Protein AF-A0A7J6KU04-F1 (afdb_monomer_lite)

Secondary structure (DSSP, 8-state):
-TTTT--HHHHHHHHHHHHHHHHHHHHHH-SS--S----PPPHHHHHHHHHHHH--HHHHHHHHHTS-HHHHHHHHHHHHHHHHTTGGGSTT---EEEHHHHHHHHHHHHHHTTPPPPPHHHHHHHHHHHHHTTSEEEEE----------------------PPPP----------------EEEEE-S-HHHHHHHHTSTTTHHHHHHHHGGG-

Radius of gyration: 25.3 Å; chains: 1; bounding box: 42×74×61 Å

pLDDT: mean 73.15, std 20.63, range [27.84, 93.25]

Organism: Perkinsus olseni (NCBI:txid32597)

Foldseek 3Di:
DCVPPVDVVVVVVLVVQLLVVLVVVCVVPPPDDDDDPPSDRDPVSSVVSCCVVPPPLVVLLVLLLPDDPVLLLLLLLLLLQQLVVVVLPDPPDWRKGFPVSSLVLSVVLCVVVVHDRDDPVRSVVSVVVCVVS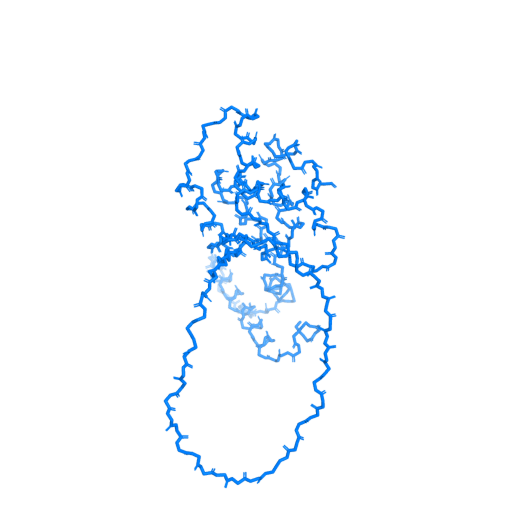VFKDKDFDDPPPDPPPPDPDDDDDDDDDDDDDDDDDPDDPPPPPPVDRTIIMTGRDRSVSSVCSCCPPVNVVSRVVSCVSVD

Structure (mmCIF, N/CA/C/O backbone):
data_AF-A0A7J6KU04-F1
#
_entry.id   AF-A0A7J6KU04-F1
#
loop_
_atom_site.group_PDB
_atom_site.id
_atom_site.type_symbol
_atom_site.label_atom_id
_atom_site.label_alt_id
_atom_site.label_comp_id
_atom_site.label_asym_id
_atom_site.label_entity_id
_atom_site.label_seq_id
_atom_site.pdbx_PDB_ins_code
_atom_site.Cartn_x
_atom_site.Cartn_y
_atom_site.Cartn_z
_atom_site.occupancy
_atom_site.B_iso_or_equiv
_atom_site.auth_seq_id
_atom_site.auth_comp_id
_atom_site.auth_asym_id
_atom_site.auth_atom_id
_atom_site.pdbx_PDB_model_num
ATOM 1 N N . VAL A 1 1 ? 20.153 -7.858 -13.747 1.00 80.19 1 VAL A N 1
ATOM 2 C CA . VAL A 1 1 ? 19.314 -9.008 -14.181 1.00 80.19 1 VAL A CA 1
ATOM 3 C C . VAL A 1 1 ? 19.989 -10.356 -13.943 1.00 80.19 1 VAL A C 1
ATOM 5 O O . VAL A 1 1 ? 19.432 -11.137 -13.182 1.00 80.19 1 VAL A O 1
ATOM 8 N N . ALA A 1 2 ? 21.174 -10.637 -14.509 1.00 84.69 2 ALA A N 1
ATOM 9 C CA . ALA A 1 2 ? 21.870 -11.918 -14.292 1.00 84.69 2 ALA A CA 1
ATOM 10 C C . ALA A 1 2 ? 22.107 -12.227 -12.801 1.00 84.69 2 ALA A C 1
ATOM 12 O O . ALA A 1 2 ? 21.778 -13.317 -12.353 1.00 84.69 2 ALA A O 1
ATOM 13 N N . ALA A 1 3 ? 22.549 -11.231 -12.025 1.00 83.88 3 ALA A N 1
ATOM 14 C CA . ALA A 1 3 ? 22.753 -11.354 -10.578 1.00 83.88 3 ALA A CA 1
ATOM 15 C C . ALA A 1 3 ? 21.468 -11.574 -9.747 1.00 83.88 3 ALA A C 1
ATOM 17 O O . ALA A 1 3 ? 21.569 -11.976 -8.597 1.00 83.88 3 ALA A O 1
ATOM 18 N N . ILE A 1 4 ? 20.276 -11.299 -10.297 1.00 80.56 4 ILE A N 1
ATOM 19 C CA . ILE A 1 4 ? 18.999 -11.350 -9.554 1.00 80.56 4 ILE A CA 1
ATOM 20 C C . ILE A 1 4 ? 18.146 -12.549 -9.990 1.00 80.56 4 ILE A C 1
ATOM 22 O O . ILE A 1 4 ? 17.587 -13.248 -9.154 1.00 80.56 4 ILE A O 1
ATOM 26 N N . HIS A 1 5 ? 18.025 -12.788 -11.299 1.00 84.31 5 HIS A N 1
ATOM 27 C CA . HIS A 1 5 ? 17.163 -13.844 -11.843 1.00 84.31 5 HIS A CA 1
ATOM 28 C C . HIS A 1 5 ? 17.911 -14.920 -12.628 1.00 84.31 5 HIS A C 1
ATOM 30 O O . HIS A 1 5 ? 17.409 -16.032 -12.731 1.00 84.31 5 HIS A O 1
ATOM 36 N N . GLY A 1 6 ? 19.040 -14.588 -13.264 1.00 85.50 6 GLY A N 1
ATOM 37 C CA . GLY A 1 6 ? 19.713 -15.493 -14.206 1.00 85.50 6 GLY A CA 1
ATOM 38 C C . GLY A 1 6 ? 18.920 -15.828 -15.484 1.00 85.50 6 GLY A C 1
ATOM 39 O O . GLY A 1 6 ? 19.379 -16.644 -16.276 1.00 85.50 6 GLY A O 1
ATOM 40 N N . ASP A 1 7 ? 17.754 -15.210 -15.711 1.00 90.12 7 ASP A N 1
ATOM 41 C CA . ASP A 1 7 ? 16.872 -15.485 -16.855 1.00 90.12 7 ASP A CA 1
ATOM 42 C C . ASP A 1 7 ? 17.102 -14.486 -18.005 1.00 90.12 7 ASP A C 1
ATOM 44 O O . ASP A 1 7 ? 17.002 -13.266 -17.825 1.00 90.12 7 ASP A O 1
ATOM 48 N N . CYS A 1 8 ? 17.370 -15.004 -19.207 1.00 89.38 8 CYS A N 1
ATOM 49 C CA . CYS A 1 8 ? 17.559 -14.204 -20.417 1.00 89.38 8 CYS A CA 1
ATOM 50 C C . CYS A 1 8 ? 16.270 -13.513 -20.889 1.00 89.38 8 CYS A C 1
ATOM 52 O O . CYS A 1 8 ? 16.348 -12.444 -21.492 1.00 89.38 8 CYS A O 1
ATOM 54 N N . ARG A 1 9 ? 15.084 -14.045 -20.561 1.00 91.50 9 ARG A N 1
ATOM 55 C CA . ARG A 1 9 ? 13.797 -13.408 -20.896 1.00 91.50 9 ARG A CA 1
ATOM 56 C C . ARG A 1 9 ? 13.666 -12.048 -20.224 1.00 91.50 9 ARG A C 1
ATOM 58 O O . ARG A 1 9 ? 13.317 -11.071 -20.874 1.00 91.50 9 ARG A O 1
ATOM 65 N N . LYS A 1 10 ? 14.062 -11.962 -18.952 1.00 88.38 10 LYS A N 1
ATOM 66 C CA . LYS A 1 10 ? 14.069 -10.704 -18.194 1.00 88.38 10 LYS A CA 1
ATOM 67 C C . LYS A 1 10 ? 15.050 -9.682 -18.763 1.00 88.38 10 LYS A C 1
ATOM 69 O O . LYS A 1 10 ? 14.779 -8.490 -18.698 1.00 88.38 10 LYS A O 1
ATOM 74 N N . VAL A 1 11 ? 16.168 -10.131 -19.339 1.00 91.00 11 VAL A N 1
ATOM 75 C CA . VAL A 1 11 ? 17.115 -9.236 -20.024 1.00 91.00 11 VAL A CA 1
ATOM 76 C C . VAL A 1 11 ? 16.458 -8.628 -21.262 1.00 91.00 11 VAL A C 1
ATOM 78 O O . VAL A 1 11 ? 16.495 -7.413 -21.435 1.00 91.00 11 VAL A O 1
ATOM 81 N N . LEU A 1 12 ? 15.804 -9.457 -22.081 1.00 92.00 12 LEU A N 1
ATOM 82 C CA . LEU A 1 12 ? 15.098 -8.999 -23.279 1.00 92.00 12 LEU A CA 1
ATOM 83 C C . LEU A 1 12 ? 13.934 -8.058 -22.941 1.00 92.00 12 LEU A C 1
ATOM 85 O O . LEU A 1 12 ? 13.765 -7.041 -23.612 1.00 92.00 12 LEU A O 1
ATOM 89 N N . ASP A 1 13 ? 13.179 -8.348 -21.880 1.00 90.69 13 ASP A N 1
ATOM 90 C CA . ASP A 1 13 ? 12.081 -7.494 -21.414 1.00 90.69 13 ASP A CA 1
ATOM 91 C C . ASP A 1 13 ? 12.570 -6.103 -20.994 1.00 90.69 13 ASP A C 1
ATOM 93 O O . ASP A 1 13 ? 11.945 -5.103 -21.359 1.00 90.69 13 ASP A O 1
ATOM 97 N N . VAL A 1 14 ? 13.691 -6.032 -20.264 1.00 90.31 14 VAL A N 1
ATOM 98 C CA . VAL A 1 14 ? 14.320 -4.763 -19.869 1.00 90.31 14 VAL A CA 1
ATOM 99 C C . VAL A 1 14 ? 14.770 -3.996 -21.109 1.00 90.31 14 VAL A C 1
ATOM 101 O O . VAL A 1 14 ? 14.375 -2.848 -21.273 1.00 90.31 14 VAL A O 1
ATOM 104 N N . CYS A 1 15 ? 15.515 -4.625 -22.025 1.00 91.62 15 CYS A N 1
ATOM 105 C CA . CYS A 1 15 ? 15.956 -3.974 -23.264 1.00 91.62 15 CYS A CA 1
ATOM 106 C C . CYS A 1 15 ? 14.775 -3.439 -24.089 1.00 91.62 15 CYS A C 1
ATOM 108 O O . CYS A 1 15 ? 14.819 -2.308 -24.575 1.00 91.62 15 CYS A O 1
ATOM 110 N N . ARG A 1 16 ? 13.695 -4.222 -24.208 1.00 92.50 16 ARG A N 1
ATOM 111 C CA . ARG A 1 16 ? 12.472 -3.813 -24.907 1.00 92.50 16 ARG A CA 1
ATOM 112 C C . ARG A 1 16 ? 11.819 -2.597 -24.248 1.00 92.50 16 ARG A C 1
ATOM 114 O O . ARG A 1 16 ? 11.437 -1.666 -24.958 1.00 92.50 16 ARG A O 1
ATOM 121 N N . HIS A 1 17 ? 11.689 -2.588 -22.921 1.00 91.56 17 HIS A N 1
ATOM 122 C CA . HIS A 1 17 ? 11.136 -1.443 -22.190 1.00 91.56 17 HIS A CA 1
ATOM 123 C C . HIS A 1 17 ? 12.003 -0.196 -22.351 1.00 91.56 17 HIS A C 1
ATOM 125 O O . HIS A 1 17 ? 11.462 0.886 -22.558 1.00 91.56 17 HIS A O 1
ATOM 131 N N . THR A 1 18 ? 13.328 -0.342 -22.330 1.00 91.56 18 THR A N 1
ATOM 132 C CA . THR A 1 18 ? 14.254 0.779 -22.520 1.00 91.56 18 THR A CA 1
ATOM 133 C C . THR A 1 18 ? 14.066 1.443 -23.879 1.00 91.56 18 THR A C 1
ATOM 135 O O . THR A 1 18 ? 13.906 2.659 -23.948 1.00 91.56 18 THR A O 1
ATOM 138 N N . ILE A 1 19 ? 14.014 0.651 -24.954 1.00 89.56 19 ILE A N 1
ATOM 139 C CA . ILE A 1 19 ? 13.788 1.170 -26.310 1.00 89.56 19 ILE A CA 1
ATOM 140 C C . ILE A 1 19 ? 12.406 1.829 -26.409 1.00 89.56 19 ILE A C 1
ATOM 142 O O . ILE A 1 19 ? 12.283 2.932 -26.931 1.00 89.56 19 ILE A O 1
ATOM 146 N N . THR A 1 20 ? 11.367 1.184 -25.869 1.00 88.88 20 THR A N 1
ATOM 147 C CA . THR A 1 20 ? 9.987 1.695 -25.939 1.00 88.88 20 THR A CA 1
ATOM 148 C C . THR A 1 20 ? 9.838 3.033 -25.213 1.00 88.88 20 THR A C 1
ATOM 150 O O . THR A 1 20 ? 9.245 3.960 -25.759 1.00 88.88 20 THR A O 1
ATOM 153 N N . ASN A 1 21 ? 10.411 3.160 -24.012 1.00 86.50 21 ASN A N 1
ATOM 154 C CA . ASN A 1 21 ? 10.383 4.410 -23.253 1.00 86.50 21 ASN A CA 1
ATOM 155 C C . ASN A 1 21 ? 11.154 5.517 -23.972 1.00 86.50 21 ASN A C 1
ATOM 157 O O . ASN A 1 21 ? 10.669 6.639 -24.045 1.00 86.50 21 ASN A O 1
ATOM 161 N N . ARG A 1 22 ? 12.311 5.198 -24.565 1.00 85.44 22 ARG A N 1
ATOM 162 C CA . ARG A 1 22 ? 13.093 6.170 -25.336 1.00 85.44 22 ARG A CA 1
ATOM 163 C C . ARG A 1 22 ? 12.313 6.706 -26.534 1.00 85.44 22 ARG A C 1
ATOM 165 O O . ARG A 1 22 ? 12.310 7.908 -26.763 1.00 85.44 22 ARG A O 1
ATOM 172 N N . ILE A 1 23 ? 11.619 5.826 -27.257 1.00 84.19 23 ILE A N 1
ATOM 173 C CA . ILE A 1 23 ? 10.745 6.217 -28.370 1.00 84.19 23 ILE A CA 1
ATOM 174 C C . ILE A 1 23 ? 9.605 7.115 -27.867 1.00 84.19 23 ILE A C 1
ATOM 176 O O . ILE A 1 23 ? 9.322 8.140 -28.480 1.00 84.19 23 ILE A O 1
ATOM 180 N N . ALA A 1 24 ? 8.975 6.773 -26.739 1.00 84.00 24 ALA A N 1
ATOM 181 C CA . ALA A 1 24 ? 7.917 7.595 -26.150 1.00 84.00 24 ALA A CA 1
ATOM 182 C C . ALA A 1 24 ? 8.423 8.992 -25.735 1.00 84.00 24 ALA A C 1
ATOM 184 O O . ALA A 1 24 ? 7.779 9.992 -26.044 1.00 84.00 24 ALA A O 1
ATOM 185 N N . ASP A 1 25 ? 9.594 9.073 -25.100 1.00 81.88 25 ASP A N 1
ATOM 186 C CA . ASP A 1 25 ? 10.215 10.337 -24.688 1.00 81.88 25 ASP A CA 1
ATOM 187 C C . ASP A 1 25 ? 10.625 11.196 -25.895 1.00 81.88 25 ASP A C 1
ATOM 189 O O . ASP A 1 25 ? 10.465 12.417 -25.875 1.00 81.88 25 ASP A O 1
ATOM 193 N N . SER A 1 26 ? 11.126 10.578 -26.968 1.00 77.38 26 SER A N 1
ATOM 194 C CA . SER A 1 26 ? 11.436 11.271 -28.223 1.00 77.38 26 SER A CA 1
ATOM 195 C C . SER A 1 26 ? 10.180 11.789 -28.924 1.00 77.38 26 SER A C 1
ATOM 197 O O . SER A 1 26 ? 10.191 12.920 -29.404 1.00 77.38 26 SER A O 1
ATOM 199 N N . ASN A 1 27 ? 9.084 11.028 -28.924 1.00 78.62 27 ASN A N 1
ATOM 200 C CA . ASN A 1 27 ? 7.804 11.453 -29.502 1.00 78.62 27 ASN A CA 1
ATOM 201 C C . ASN A 1 27 ? 7.150 12.604 -28.721 1.00 78.62 27 ASN A C 1
ATOM 203 O O . ASN A 1 27 ? 6.475 13.440 -29.311 1.00 78.62 27 ASN A O 1
ATOM 207 N N . ASN A 1 28 ? 7.361 12.675 -27.405 1.00 77.19 28 ASN A N 1
ATOM 208 C CA . ASN A 1 28 ? 6.833 13.762 -26.575 1.00 77.19 28 ASN A CA 1
ATOM 209 C C . ASN A 1 28 ? 7.649 15.064 -26.687 1.00 77.19 28 ASN A C 1
ATOM 211 O O . ASN A 1 28 ? 7.124 16.132 -26.387 1.00 77.19 28 ASN A O 1
ATOM 215 N N . ASN A 1 29 ? 8.914 14.985 -27.115 1.00 67.94 29 ASN A N 1
ATOM 216 C CA . ASN A 1 29 ? 9.830 16.129 -27.220 1.00 67.94 29 ASN A CA 1
ATOM 217 C C . ASN A 1 29 ? 10.074 16.604 -28.667 1.00 67.94 29 ASN A C 1
ATOM 219 O O . ASN A 1 29 ? 10.790 17.580 -28.879 1.00 67.94 29 ASN A O 1
ATOM 223 N N . SER A 1 30 ? 9.493 15.941 -29.670 1.00 58.25 30 SER A N 1
ATOM 224 C CA . SER A 1 30 ? 9.644 16.290 -31.089 1.00 58.25 30 SER A CA 1
ATOM 225 C C . SER A 1 30 ? 8.617 17.344 -31.513 1.00 58.25 30 SER A C 1
ATOM 227 O O . SER A 1 30 ? 7.670 17.084 -32.249 1.00 58.25 30 SER A O 1
ATOM 229 N N . GLN A 1 31 ? 8.841 18.575 -31.052 1.00 54.09 31 GLN A N 1
ATOM 230 C CA . GLN A 1 31 ? 8.304 19.781 -31.688 1.00 54.09 31 GLN A CA 1
ATOM 231 C C . GLN A 1 31 ? 9.428 20.752 -32.083 1.00 54.09 31 GLN A C 1
ATOM 233 O O . GLN A 1 31 ? 9.231 21.964 -32.088 1.00 54.09 31 GLN A O 1
ATOM 238 N N . GLN A 1 32 ? 10.610 20.223 -32.417 1.00 50.91 32 GLN A N 1
ATOM 239 C CA . GLN A 1 32 ? 11.639 20.967 -33.139 1.00 50.91 32 GLN A CA 1
ATOM 240 C C . GLN A 1 32 ? 12.681 20.025 -33.765 1.00 50.91 32 GLN A C 1
ATOM 242 O O . GLN A 1 32 ? 13.236 19.168 -33.083 1.00 50.91 32 GLN A O 1
ATOM 247 N N . ASP A 1 33 ? 12.903 20.244 -35.061 1.00 50.75 33 ASP A N 1
ATOM 248 C CA . ASP A 1 33 ? 14.006 19.809 -35.926 1.00 50.75 33 ASP A CA 1
ATOM 249 C C . ASP A 1 33 ? 14.084 18.327 -36.361 1.00 50.75 33 ASP A C 1
ATOM 251 O O . ASP A 1 33 ? 14.607 17.440 -35.684 1.00 50.75 33 ASP A O 1
ATOM 255 N N . ASP A 1 34 ? 13.584 18.110 -37.585 1.00 61.12 34 ASP A N 1
ATOM 256 C CA . ASP A 1 34 ? 13.940 17.020 -38.493 1.00 61.12 34 ASP A CA 1
ATOM 257 C C . ASP A 1 34 ? 15.423 17.136 -38.872 1.00 61.12 34 ASP A C 1
ATOM 259 O O . ASP A 1 34 ? 15.799 18.061 -39.583 1.00 61.12 34 ASP A O 1
ATOM 263 N N . ASP A 1 35 ? 16.257 16.208 -38.400 1.00 52.41 35 ASP A N 1
ATOM 264 C CA . ASP A 1 35 ? 17.314 15.573 -39.200 1.00 52.41 35 ASP A CA 1
ATOM 265 C C . ASP A 1 35 ? 18.048 14.507 -38.361 1.00 52.41 35 ASP A C 1
ATOM 267 O O . ASP A 1 35 ? 18.703 14.790 -37.361 1.00 52.41 35 ASP A O 1
ATOM 271 N N . ASN A 1 36 ? 17.959 13.244 -38.792 1.00 56.66 36 ASN A N 1
ATOM 272 C CA . ASN A 1 36 ? 18.843 12.142 -38.382 1.00 56.66 36 ASN A CA 1
ATOM 273 C C . ASN A 1 36 ? 18.971 11.846 -36.870 1.00 56.66 36 ASN A C 1
ATOM 275 O O . ASN A 1 36 ? 20.062 11.576 -36.358 1.00 56.66 36 ASN A O 1
ATOM 279 N N . ASN A 1 37 ? 17.848 11.780 -36.150 1.00 57.84 37 ASN A N 1
ATOM 280 C CA . ASN A 1 37 ? 17.837 11.268 -34.780 1.00 57.84 37 ASN A CA 1
ATOM 281 C C . ASN A 1 37 ? 18.070 9.748 -34.754 1.00 57.84 37 ASN A C 1
ATOM 283 O O . ASN A 1 37 ? 17.140 8.949 -34.642 1.00 57.84 37 ASN A O 1
ATOM 287 N N . ASN A 1 38 ? 19.337 9.337 -34.797 1.00 64.19 38 ASN A N 1
ATOM 288 C CA . ASN A 1 38 ? 19.737 8.050 -34.248 1.00 64.19 38 ASN A CA 1
ATOM 289 C C . ASN A 1 38 ? 19.292 8.042 -32.782 1.00 64.19 38 ASN A C 1
ATOM 291 O O . ASN A 1 38 ? 19.892 8.709 -31.941 1.00 64.19 38 ASN A O 1
ATOM 295 N N . HIS A 1 39 ? 18.201 7.333 -32.481 1.00 68.25 39 HIS A N 1
ATOM 296 C CA . HIS A 1 39 ? 17.719 7.124 -31.120 1.00 68.25 39 HIS A CA 1
ATOM 297 C C . HIS A 1 39 ? 18.695 6.215 -30.377 1.00 68.25 39 HIS A C 1
ATOM 299 O O . HIS A 1 39 ? 18.446 5.030 -30.156 1.00 68.25 39 HIS A O 1
ATOM 305 N N . GLU A 1 40 ? 19.846 6.778 -30.024 1.00 81.06 40 GLU A N 1
ATOM 306 C CA . GLU A 1 40 ? 20.831 6.103 -29.212 1.00 81.06 40 GLU A CA 1
ATOM 307 C C . GLU A 1 40 ? 20.237 5.913 -27.818 1.00 81.06 40 GLU A C 1
ATOM 309 O O . GLU A 1 40 ? 19.768 6.852 -27.164 1.00 81.06 40 GLU A O 1
ATOM 314 N N . VAL A 1 41 ? 20.191 4.651 -27.407 1.00 83.19 41 VAL A N 1
ATOM 315 C CA . VAL A 1 41 ? 19.759 4.260 -26.075 1.00 83.19 41 VAL A CA 1
ATOM 316 C C . VAL A 1 41 ? 20.956 4.410 -25.159 1.00 83.19 41 VAL A C 1
ATOM 318 O O . VAL A 1 41 ? 21.975 3.743 -25.338 1.00 83.19 41 VAL A O 1
ATOM 321 N N . THR A 1 42 ? 20.833 5.274 -24.161 1.00 87.88 42 THR A N 1
ATOM 322 C CA . THR A 1 42 ? 21.916 5.500 -23.210 1.00 87.88 42 THR A CA 1
ATOM 323 C C . THR A 1 42 ? 21.866 4.478 -22.077 1.00 87.88 42 THR A C 1
ATOM 325 O O . THR A 1 42 ? 20.821 3.903 -21.759 1.00 87.88 42 THR A O 1
ATOM 328 N N . ALA A 1 43 ? 22.997 4.284 -21.393 1.00 86.88 43 ALA A N 1
ATOM 329 C CA . ALA A 1 43 ? 23.030 3.484 -20.168 1.00 86.88 43 ALA A CA 1
ATOM 330 C C . ALA A 1 43 ? 22.062 4.028 -19.097 1.00 86.88 43 ALA A C 1
ATOM 332 O O . ALA A 1 43 ? 21.494 3.248 -18.335 1.00 86.88 43 ALA A O 1
ATOM 333 N N . LEU A 1 44 ? 21.823 5.346 -19.074 1.00 87.50 44 LEU A N 1
ATOM 334 C CA . LEU A 1 44 ? 20.884 5.993 -18.157 1.00 87.50 44 LEU A CA 1
ATOM 335 C C . LEU A 1 44 ? 19.441 5.516 -18.382 1.00 87.50 44 LEU A C 1
ATOM 337 O O . LEU A 1 44 ? 18.720 5.267 -17.419 1.00 87.50 44 LEU A O 1
ATOM 341 N N . ASP A 1 45 ? 19.026 5.344 -19.638 1.00 88.06 45 ASP A N 1
ATOM 342 C CA . ASP A 1 45 ? 17.682 4.862 -19.973 1.00 88.06 45 ASP A CA 1
ATOM 343 C C . ASP A 1 45 ? 17.478 3.430 -19.458 1.00 88.06 45 ASP A C 1
ATOM 345 O O . ASP A 1 45 ? 16.447 3.109 -18.864 1.00 88.06 45 ASP A O 1
ATOM 349 N N . ALA A 1 46 ? 18.497 2.578 -19.615 1.00 88.81 46 ALA A N 1
ATOM 350 C CA . ALA A 1 46 ? 18.474 1.219 -19.082 1.00 88.81 46 ALA A CA 1
ATOM 351 C C . ALA A 1 46 ? 18.465 1.206 -17.546 1.00 88.81 46 ALA A C 1
ATOM 353 O O . ALA A 1 46 ? 17.732 0.417 -16.952 1.00 88.81 46 ALA A O 1
ATOM 354 N N . ILE A 1 47 ? 19.226 2.097 -16.902 1.00 88.62 47 ILE A N 1
ATOM 355 C CA . ILE A 1 47 ? 19.222 2.257 -15.442 1.00 88.62 47 ILE A CA 1
ATOM 356 C C . ILE A 1 47 ? 17.831 2.661 -14.949 1.00 88.62 47 ILE A C 1
ATOM 358 O O . ILE A 1 47 ? 17.345 2.040 -14.015 1.00 88.62 47 ILE A O 1
ATOM 362 N N . LYS A 1 48 ? 17.145 3.615 -15.593 1.00 87.12 48 LYS A N 1
ATOM 363 C CA . LYS A 1 48 ? 15.776 4.019 -15.215 1.00 87.12 48 LYS A CA 1
ATOM 364 C C . LYS A 1 48 ? 14.779 2.862 -15.288 1.00 87.12 48 LYS A C 1
ATOM 366 O O . LYS A 1 48 ? 13.936 2.713 -14.408 1.00 87.12 48 LYS A O 1
ATOM 371 N N . VAL A 1 49 ? 14.858 2.043 -16.339 1.00 88.25 49 VAL A N 1
ATOM 372 C CA . VAL A 1 49 ? 13.991 0.864 -16.479 1.00 88.25 49 VAL A CA 1
ATOM 373 C C . VAL A 1 49 ? 14.309 -0.174 -15.414 1.00 88.25 49 VAL A C 1
ATOM 375 O O . VAL A 1 49 ? 13.391 -0.717 -14.810 1.00 88.25 49 VAL A O 1
ATOM 378 N N . LEU A 1 50 ? 15.592 -0.430 -15.154 1.00 87.62 50 LEU A N 1
ATOM 379 C CA . LEU A 1 50 ? 16.000 -1.322 -14.074 1.00 87.62 50 LEU A CA 1
ATOM 380 C C . LEU A 1 50 ? 15.514 -0.801 -12.717 1.00 87.62 50 LEU A C 1
ATOM 382 O O . LEU A 1 50 ? 14.960 -1.583 -11.955 1.00 87.62 50 LEU A O 1
ATOM 386 N N . ASP A 1 51 ? 15.643 0.496 -12.448 1.00 84.19 51 ASP A N 1
ATOM 387 C CA . ASP A 1 51 ? 15.153 1.118 -11.218 1.00 84.19 51 ASP A CA 1
ATOM 388 C C . ASP A 1 51 ? 13.643 0.900 -11.080 1.00 84.19 51 ASP A C 1
ATOM 390 O O . ASP A 1 51 ? 13.192 0.347 -10.087 1.00 84.19 51 ASP A O 1
ATOM 394 N N . LYS A 1 52 ? 12.862 1.158 -12.136 1.00 81.62 52 LYS A N 1
ATOM 395 C CA . LYS A 1 52 ? 11.413 0.900 -12.146 1.00 81.62 52 LYS A CA 1
ATOM 396 C C . LYS A 1 52 ? 11.046 -0.581 -11.978 1.00 81.62 52 LYS A C 1
ATOM 398 O O . LYS A 1 52 ? 10.032 -0.898 -11.371 1.00 81.62 52 LYS A O 1
ATOM 403 N N . CYS A 1 53 ? 11.822 -1.500 -12.549 1.00 80.50 53 CYS A N 1
ATOM 404 C CA . CYS A 1 53 ? 11.544 -2.935 -12.463 1.00 80.50 53 CYS A CA 1
ATOM 405 C C . CYS A 1 53 ? 11.951 -3.554 -11.119 1.00 80.50 53 CYS A C 1
ATOM 407 O O . CYS A 1 53 ? 11.436 -4.620 -10.774 1.00 80.50 53 CYS A O 1
ATOM 409 N N . TYR A 1 54 ? 12.903 -2.944 -10.406 1.00 76.75 54 TYR A N 1
ATOM 410 C CA . TYR A 1 54 ? 13.551 -3.554 -9.243 1.00 76.75 54 TYR A CA 1
ATOM 411 C C . TYR A 1 54 ? 13.434 -2.755 -7.943 1.00 76.75 54 TYR A C 1
ATOM 413 O O . TYR A 1 54 ? 13.545 -3.373 -6.884 1.00 76.75 54 TYR A O 1
ATOM 421 N N . ARG A 1 55 ? 13.152 -1.447 -7.971 1.00 69.06 55 ARG A N 1
ATOM 422 C CA . ARG A 1 55 ? 12.746 -0.710 -6.769 1.00 69.06 55 ARG A CA 1
ATOM 423 C C . ARG A 1 55 ? 11.285 -0.990 -6.469 1.00 69.06 55 ARG A C 1
ATOM 425 O O . ARG A 1 55 ? 10.393 -0.409 -7.073 1.00 69.06 55 AR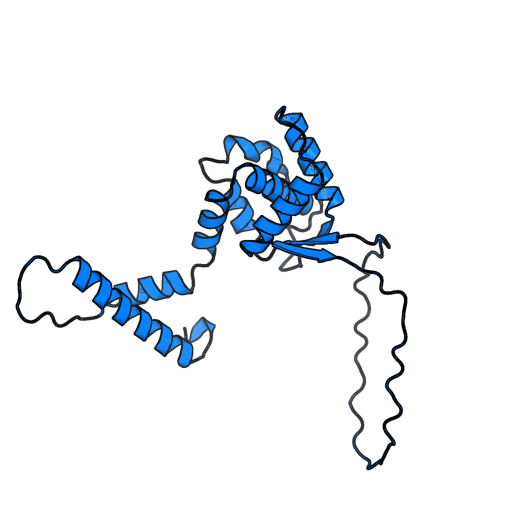G A O 1
ATOM 432 N N . LYS A 1 56 ? 11.062 -1.888 -5.515 1.00 61.91 56 LYS A N 1
ATOM 433 C CA . LYS A 1 56 ? 9.735 -2.139 -4.943 1.00 61.91 56 LYS A CA 1
ATOM 434 C C . LYS A 1 56 ? 9.397 -1.162 -3.816 1.00 61.91 56 LYS A C 1
ATOM 436 O O . LYS A 1 56 ? 8.224 -0.902 -3.582 1.00 61.91 56 LYS A O 1
ATOM 441 N N . ASP A 1 57 ? 10.410 -0.608 -3.155 1.00 58.50 57 ASP A N 1
ATOM 442 C CA . ASP A 1 57 ? 10.220 0.152 -1.915 1.00 58.50 57 ASP A CA 1
ATOM 443 C C . ASP A 1 57 ? 9.610 1.542 -2.177 1.00 58.50 57 ASP A C 1
ATOM 445 O O . ASP A 1 57 ? 8.628 1.908 -1.538 1.00 58.50 57 ASP A O 1
ATOM 449 N N . ASP A 1 58 ? 10.066 2.249 -3.221 1.00 63.59 58 ASP A N 1
ATOM 450 C CA . ASP A 1 58 ? 9.514 3.559 -3.617 1.00 63.59 58 ASP A CA 1
ATOM 451 C C . ASP A 1 58 ? 8.041 3.487 -4.076 1.00 63.59 58 ASP A C 1
ATOM 453 O O . ASP A 1 58 ? 7.339 4.501 -4.094 1.00 63.59 58 ASP A O 1
ATOM 457 N N . GLU A 1 59 ? 7.570 2.315 -4.517 1.00 72.25 59 GLU A N 1
ATOM 458 C CA . GLU A 1 59 ? 6.182 2.115 -4.951 1.00 72.25 59 GLU A CA 1
ATOM 459 C C . GLU A 1 59 ? 5.258 1.853 -3.757 1.00 72.25 59 GLU A C 1
ATOM 461 O O . GLU A 1 59 ? 4.123 2.332 -3.746 1.00 72.25 59 GLU A O 1
ATOM 466 N N . ILE A 1 60 ? 5.751 1.163 -2.723 1.00 79.88 60 ILE A N 1
ATOM 467 C CA . ILE A 1 60 ? 5.000 0.900 -1.489 1.00 79.88 60 ILE A CA 1
ATOM 468 C C . ILE A 1 60 ? 4.753 2.207 -0.737 1.00 79.88 60 ILE A C 1
ATOM 470 O O . ILE A 1 60 ? 3.605 2.480 -0.390 1.00 79.88 60 ILE A O 1
ATOM 474 N N . ASP A 1 61 ? 5.780 3.043 -0.571 1.00 79.19 61 ASP A N 1
ATOM 475 C CA . ASP A 1 61 ? 5.658 4.333 0.116 1.00 79.19 61 ASP A CA 1
ATOM 476 C C . ASP A 1 61 ? 4.609 5.224 -0.562 1.00 79.19 61 ASP A C 1
ATOM 478 O O . ASP A 1 61 ? 3.671 5.696 0.079 1.00 79.19 61 ASP A O 1
ATOM 482 N N . LYS A 1 62 ? 4.683 5.357 -1.893 1.00 81.75 62 LYS A N 1
ATOM 483 C CA . LYS A 1 62 ? 3.694 6.114 -2.679 1.00 81.75 62 LYS A CA 1
ATOM 484 C C . LYS A 1 62 ? 2.294 5.520 -2.586 1.00 81.75 62 LYS A C 1
ATOM 486 O O . LYS A 1 62 ? 1.316 6.263 -2.524 1.00 81.75 62 LYS A O 1
ATOM 491 N N . THR A 1 63 ? 2.187 4.192 -2.593 1.00 85.69 63 THR A N 1
ATOM 492 C CA . THR A 1 63 ? 0.898 3.502 -2.467 1.00 85.69 63 THR A CA 1
ATOM 493 C C . THR A 1 63 ? 0.267 3.813 -1.117 1.00 85.69 63 THR A C 1
ATOM 495 O O . THR A 1 63 ? -0.907 4.170 -1.075 1.00 85.69 63 THR A O 1
ATOM 498 N N . VAL A 1 64 ? 1.045 3.746 -0.032 1.00 87.06 64 VAL A N 1
ATOM 499 C CA . VAL A 1 64 ? 0.602 4.076 1.329 1.00 87.06 64 VAL A CA 1
ATOM 500 C C . VAL A 1 64 ? 0.194 5.547 1.443 1.00 87.06 64 VAL A C 1
ATOM 502 O O . VAL A 1 64 ? -0.872 5.837 1.991 1.00 87.06 64 VAL A O 1
ATOM 505 N N . GLU A 1 65 ? 0.970 6.471 0.873 1.00 85.31 65 GLU A N 1
ATOM 506 C CA . GLU A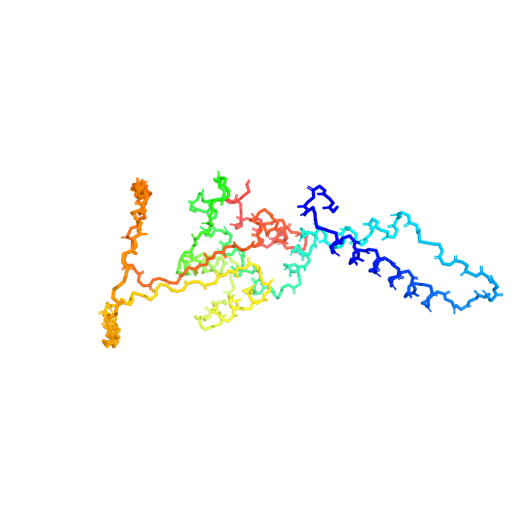 1 65 ? 0.641 7.904 0.851 1.00 85.31 65 GLU A CA 1
ATOM 507 C C . GLU A 1 65 ? -0.666 8.204 0.106 1.00 85.31 65 GLU A C 1
ATOM 509 O O . GLU A 1 65 ? -1.418 9.092 0.504 1.00 85.31 65 GLU A O 1
ATOM 514 N N . CYS A 1 66 ? -0.966 7.442 -0.947 1.00 86.94 66 CYS A N 1
ATOM 515 C CA . CYS A 1 66 ? -2.176 7.602 -1.753 1.00 86.94 66 CYS A CA 1
ATOM 516 C C . CYS A 1 66 ? -3.417 6.917 -1.152 1.00 86.94 66 CYS A C 1
ATOM 518 O O . CYS A 1 66 ? -4.521 7.093 -1.676 1.00 86.94 66 CYS A O 1
ATOM 520 N N . LEU A 1 67 ? -3.274 6.137 -0.072 1.00 89.31 67 LEU A N 1
ATOM 521 C CA . LEU A 1 67 ? -4.421 5.549 0.615 1.00 89.31 67 LEU A CA 1
ATOM 522 C C . LEU A 1 67 ? -5.292 6.649 1.249 1.00 89.31 67 LEU A C 1
ATOM 524 O O . LEU A 1 67 ? -4.772 7.579 1.865 1.00 89.31 67 LEU A O 1
ATOM 528 N N . PRO A 1 68 ? -6.629 6.530 1.193 1.00 91.75 68 PRO A N 1
ATOM 529 C CA . PRO A 1 68 ? -7.520 7.354 1.998 1.00 91.75 68 PRO A CA 1
ATOM 530 C C . PRO A 1 68 ? -7.138 7.308 3.480 1.00 91.75 68 PRO A C 1
ATOM 532 O O . PRO A 1 68 ? -6.810 6.244 4.003 1.00 91.75 68 PRO A O 1
ATOM 535 N N . PHE A 1 69 ? -7.282 8.432 4.184 1.00 90.50 69 PHE A N 1
ATOM 536 C CA . PHE A 1 69 ? -6.875 8.555 5.589 1.00 90.50 69 PHE A CA 1
ATOM 537 C C . PHE A 1 69 ? -7.413 7.427 6.488 1.00 90.50 69 PHE A C 1
ATOM 539 O O . PHE A 1 69 ? -6.677 6.850 7.278 1.00 90.50 69 PHE A O 1
ATOM 546 N N . GLN A 1 7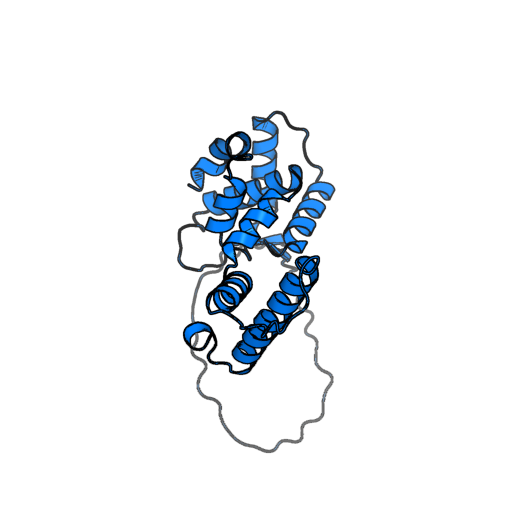0 ? -8.680 7.030 6.322 1.00 90.94 70 GLN A N 1
ATOM 547 C CA . GLN A 1 70 ? -9.273 5.923 7.089 1.00 90.94 70 GLN A CA 1
ATOM 548 C C . GLN A 1 70 ? -8.556 4.581 6.855 1.00 90.94 70 GLN A C 1
ATOM 550 O O . GLN A 1 70 ? -8.380 3.800 7.786 1.00 90.94 70 GLN A O 1
ATOM 555 N N . GLN A 1 71 ? -8.091 4.323 5.631 1.00 93.25 71 GLN A N 1
ATOM 556 C CA . GLN A 1 71 ? -7.300 3.133 5.312 1.00 93.25 71 GLN A CA 1
ATOM 557 C C . GLN A 1 71 ? -5.884 3.235 5.894 1.00 93.25 71 GLN A C 1
ATOM 559 O O . GLN A 1 71 ? -5.369 2.238 6.391 1.00 93.25 71 GLN A O 1
ATOM 564 N N . GLN A 1 72 ? -5.282 4.430 5.915 1.00 92.31 72 GLN A N 1
ATOM 565 C CA . GLN A 1 72 ? -3.998 4.664 6.589 1.00 92.31 72 GLN A CA 1
ATOM 566 C C . GLN A 1 72 ? -4.099 4.420 8.100 1.00 92.31 72 GLN A C 1
ATOM 568 O O . GLN A 1 72 ? -3.236 3.755 8.661 1.00 92.31 72 GLN A O 1
ATOM 573 N N . VAL A 1 73 ? -5.183 4.858 8.750 1.00 92.50 73 VAL A N 1
ATOM 574 C CA . VAL A 1 73 ? -5.445 4.589 10.176 1.00 92.50 73 VAL A CA 1
ATOM 575 C C . VAL A 1 73 ? -5.588 3.088 10.446 1.00 92.50 73 VAL A C 1
ATOM 577 O O . VAL A 1 73 ? -5.016 2.565 11.407 1.00 92.50 73 VAL A O 1
ATOM 580 N N . VAL A 1 74 ? -6.323 2.369 9.593 1.00 93.19 74 VAL A N 1
ATOM 581 C CA . VAL A 1 74 ? -6.456 0.909 9.705 1.00 93.19 74 VAL A CA 1
ATOM 582 C C . VAL A 1 74 ? -5.105 0.223 9.503 1.00 93.19 74 VAL A C 1
ATOM 584 O O . VAL A 1 74 ? -4.749 -0.647 10.296 1.00 93.19 74 VAL A O 1
ATOM 587 N N . LEU A 1 75 ? -4.321 0.632 8.505 1.00 92.56 75 LEU A N 1
ATOM 588 C CA . LEU A 1 75 ? -2.984 0.091 8.261 1.00 92.56 75 LEU A CA 1
ATOM 589 C C . LEU A 1 75 ? -2.024 0.394 9.426 1.00 92.56 75 LEU A C 1
ATOM 591 O O . LEU A 1 75 ? -1.317 -0.504 9.874 1.00 92.56 75 LEU A O 1
ATOM 595 N N . ALA A 1 76 ? -2.057 1.602 9.993 1.00 91.62 76 ALA A N 1
ATOM 596 C CA . ALA A 1 76 ? -1.295 1.954 11.190 1.00 91.62 76 ALA A CA 1
ATOM 597 C C . ALA A 1 76 ? -1.706 1.087 12.388 1.00 91.62 76 ALA A C 1
ATOM 599 O O . ALA A 1 76 ? -0.858 0.608 13.134 1.00 91.62 76 ALA A O 1
ATOM 600 N N . SER A 1 77 ? -2.999 0.801 12.543 1.00 91.94 77 SER A N 1
ATOM 601 C CA . SER A 1 77 ? -3.494 -0.114 13.581 1.00 91.94 77 SER A CA 1
ATOM 602 C C . SER A 1 77 ? -2.995 -1.546 13.370 1.00 91.94 77 SER A C 1
ATOM 604 O O . SER A 1 77 ? -2.679 -2.234 14.341 1.00 91.94 77 SER A O 1
ATOM 606 N N . CYS A 1 78 ? -2.861 -1.984 12.114 1.00 91.12 78 CYS A N 1
ATOM 607 C CA . CYS A 1 78 ? -2.241 -3.264 11.773 1.00 91.12 78 CYS A CA 1
ATOM 608 C C . CYS A 1 78 ? -0.764 -3.295 12.194 1.00 91.12 78 CYS A C 1
ATOM 610 O O . CYS A 1 78 ? -0.331 -4.263 12.819 1.00 91.12 78 CYS A O 1
ATOM 612 N N . LEU A 1 79 ? -0.003 -2.240 11.878 1.00 89.94 79 LEU A N 1
ATOM 613 C CA . LEU A 1 79 ? 1.413 -2.137 12.244 1.00 89.94 79 LEU A CA 1
ATOM 614 C C . LEU A 1 79 ? 1.600 -2.092 13.763 1.00 89.94 79 LEU A C 1
ATOM 616 O O . LEU A 1 79 ? 2.423 -2.834 14.290 1.00 89.94 79 LEU A O 1
ATOM 620 N N . ALA A 1 80 ? 0.793 -1.296 14.470 1.00 89.25 80 ALA A N 1
ATOM 621 C CA . ALA A 1 80 ? 0.823 -1.189 15.928 1.00 89.25 80 ALA A CA 1
ATOM 622 C C . ALA A 1 80 ? 0.555 -2.535 16.612 1.00 89.25 80 ALA A C 1
ATOM 624 O O . ALA A 1 80 ? 1.267 -2.918 17.541 1.00 89.25 80 ALA A O 1
ATOM 625 N N . ALA A 1 81 ? -0.459 -3.264 16.138 1.00 87.69 81 ALA A N 1
ATOM 626 C CA . ALA A 1 81 ? -0.801 -4.577 16.665 1.00 87.69 81 ALA A CA 1
ATOM 627 C C . ALA A 1 81 ? 0.327 -5.593 16.421 1.00 87.69 81 ALA A C 1
ATOM 629 O O . ALA A 1 81 ? 0.664 -6.373 17.311 1.00 87.69 81 ALA A O 1
ATOM 630 N N . ALA A 1 82 ? 0.963 -5.547 15.251 1.00 84.00 82 ALA A N 1
ATOM 631 C CA . ALA A 1 82 ? 2.067 -6.439 14.935 1.00 84.00 82 ALA A CA 1
ATOM 632 C C . ALA A 1 82 ? 3.363 -6.099 15.697 1.00 84.00 82 ALA A C 1
ATOM 634 O O . ALA A 1 82 ? 4.024 -7.002 16.219 1.00 84.00 82 ALA A O 1
ATOM 635 N N . GLY A 1 83 ? 3.689 -4.811 15.843 1.00 79.00 83 GLY A N 1
ATOM 636 C CA . GLY A 1 83 ? 4.818 -4.339 16.648 1.00 79.00 83 GLY A CA 1
ATOM 637 C C . GLY A 1 83 ? 4.669 -4.696 18.129 1.00 79.00 83 GLY A C 1
ATOM 638 O O . GLY A 1 83 ? 5.609 -5.199 18.741 1.00 79.00 83 GLY A O 1
ATOM 639 N N . ALA A 1 84 ? 3.460 -4.566 18.689 1.00 73.94 84 ALA A N 1
ATOM 640 C CA . ALA A 1 84 ? 3.169 -4.941 20.077 1.00 73.94 84 ALA A CA 1
ATOM 641 C C . ALA A 1 84 ? 3.361 -6.443 20.359 1.00 73.94 84 ALA A C 1
ATOM 643 O O . ALA A 1 84 ? 3.706 -6.824 21.477 1.00 73.94 84 ALA A O 1
ATOM 644 N N . THR A 1 85 ? 3.178 -7.304 19.353 1.00 67.38 85 THR A N 1
ATOM 645 C CA . THR A 1 85 ? 3.418 -8.753 19.481 1.00 67.38 85 THR A CA 1
ATOM 646 C C . THR A 1 85 ? 4.894 -9.157 19.381 1.00 67.38 85 THR A C 1
ATOM 648 O O . THR A 1 85 ? 5.204 -10.344 19.447 1.00 67.38 85 THR A O 1
ATOM 651 N N . GLY A 1 86 ? 5.822 -8.200 19.235 1.00 60.56 86 GLY A N 1
ATOM 652 C CA . GLY A 1 86 ? 7.263 -8.468 19.117 1.00 60.56 86 GLY A CA 1
ATOM 653 C C . GLY A 1 86 ? 7.662 -9.162 17.811 1.00 60.56 86 GLY A C 1
ATOM 654 O O . GLY A 1 86 ? 8.813 -9.564 17.647 1.00 60.56 86 GLY A O 1
ATOM 655 N N . ALA A 1 87 ? 6.723 -9.296 16.873 1.00 52.16 87 ALA A N 1
ATOM 656 C CA . ALA A 1 87 ? 6.915 -10.013 15.623 1.00 52.16 87 ALA A CA 1
ATOM 657 C C . ALA A 1 87 ? 7.793 -9.227 14.622 1.00 52.16 87 ALA A C 1
ATOM 659 O O . ALA A 1 87 ? 8.343 -9.819 13.700 1.00 52.16 87 ALA A O 1
ATOM 660 N N . ALA A 1 88 ? 7.978 -7.916 14.827 1.00 51.62 88 ALA A N 1
ATOM 661 C CA . ALA A 1 88 ? 8.788 -7.051 13.962 1.00 51.62 88 ALA A CA 1
ATOM 662 C C . ALA A 1 88 ? 10.312 -7.295 14.068 1.00 51.62 88 ALA A C 1
ATOM 664 O O . ALA A 1 88 ? 11.052 -6.889 13.180 1.00 51.62 88 ALA A O 1
ATOM 665 N N . ASN A 1 89 ? 10.785 -7.990 15.114 1.00 48.41 89 ASN A N 1
ATOM 666 C CA . ASN A 1 89 ? 12.216 -8.153 15.419 1.00 48.41 89 ASN A CA 1
ATOM 667 C C . ASN A 1 89 ? 12.807 -9.536 15.074 1.00 48.41 89 ASN A C 1
ATOM 669 O O . ASN A 1 89 ? 13.930 -9.829 15.483 1.00 48.41 89 ASN A O 1
ATOM 673 N N . GLN A 1 90 ? 12.087 -10.411 14.359 1.00 45.66 90 GLN A N 1
ATOM 674 C CA . GLN A 1 90 ? 12.608 -11.733 13.978 1.00 45.66 90 GLN A CA 1
ATOM 675 C C . GLN A 1 90 ? 12.652 -11.930 12.460 1.00 45.66 90 GLN A C 1
ATOM 677 O O . GLN A 1 90 ? 11.633 -11.857 11.775 1.00 45.66 90 GLN A O 1
ATOM 682 N N . ASP A 1 91 ? 13.865 -12.211 11.973 1.00 40.81 91 ASP A N 1
ATOM 683 C CA . ASP A 1 91 ? 14.239 -12.562 10.601 1.00 40.81 91 ASP A CA 1
ATOM 684 C C . ASP A 1 91 ? 13.128 -13.268 9.812 1.00 40.81 91 ASP A C 1
ATOM 686 O O . ASP A 1 91 ? 12.834 -14.444 10.029 1.00 40.81 91 ASP A O 1
ATOM 690 N N . GLY A 1 92 ? 12.536 -12.548 8.853 1.00 45.50 92 GLY A N 1
ATOM 691 C CA . GLY A 1 92 ? 11.748 -13.114 7.751 1.00 45.50 92 GLY A CA 1
ATOM 692 C C . GLY A 1 92 ? 10.518 -13.942 8.142 1.00 45.50 92 GLY A C 1
ATOM 693 O O . GLY A 1 92 ? 9.936 -14.606 7.280 1.00 45.50 92 GLY A O 1
ATOM 694 N N . GLY A 1 93 ? 10.123 -13.924 9.417 1.00 44.81 93 GLY A N 1
ATOM 695 C CA . GLY A 1 93 ? 8.948 -14.611 9.923 1.00 44.81 93 GLY A CA 1
ATOM 696 C C . GLY A 1 93 ? 7.680 -13.930 9.426 1.00 44.81 93 GLY A C 1
ATOM 697 O O . GLY A 1 93 ? 7.548 -12.711 9.462 1.00 44.81 93 GLY A O 1
ATOM 698 N N . SER A 1 94 ? 6.728 -14.724 8.945 1.00 55.12 94 SER A N 1
ATOM 699 C CA . SER A 1 94 ? 5.414 -14.228 8.551 1.00 55.12 94 SER A CA 1
ATOM 700 C C . SER A 1 94 ? 4.730 -13.506 9.719 1.00 55.12 94 SER A C 1
ATOM 702 O O . SER A 1 94 ? 4.268 -14.153 10.659 1.00 55.12 94 SER A O 1
ATOM 704 N N . LEU A 1 95 ? 4.620 -12.183 9.615 1.00 69.25 95 LEU A N 1
ATOM 705 C CA . LEU A 1 95 ? 3.981 -11.310 10.593 1.00 69.25 95 LEU A CA 1
ATOM 706 C C . LEU A 1 95 ? 2.456 -11.500 10.532 1.00 69.25 95 LEU A C 1
ATOM 708 O O . LEU A 1 95 ? 1.786 -10.889 9.699 1.00 69.25 95 LEU A O 1
ATOM 712 N N . GLU A 1 96 ? 1.919 -12.407 11.351 1.00 76.00 96 GLU A N 1
ATOM 713 C CA . GLU A 1 96 ? 0.480 -12.679 11.424 1.00 76.00 96 GLU A CA 1
ATOM 714 C C . GLU A 1 96 ? -0.147 -12.000 12.639 1.00 76.00 96 GLU A C 1
ATOM 716 O O . GLU A 1 96 ? 0.349 -12.105 13.760 1.00 76.00 96 GLU A O 1
ATOM 721 N N . THR A 1 97 ? -1.256 -11.293 12.428 1.00 81.50 97 THR A N 1
ATOM 722 C CA . THR A 1 97 ? -1.955 -10.574 13.500 1.00 81.50 97 THR A CA 1
ATOM 723 C C . THR A 1 97 ? -3.457 -10.800 13.401 1.00 81.50 97 THR A C 1
ATOM 725 O O . THR A 1 97 ? -4.043 -10.741 12.319 1.00 81.50 97 THR A O 1
ATOM 728 N N . GLY A 1 98 ? -4.093 -11.096 14.536 1.00 85.06 98 GLY A N 1
ATOM 729 C CA . GLY A 1 98 ? -5.534 -11.335 14.602 1.00 85.06 98 GLY A CA 1
ATOM 730 C C . GLY A 1 98 ? -6.336 -10.062 14.340 1.00 85.06 98 GLY A C 1
ATOM 731 O O . GLY A 1 98 ? -6.016 -9.001 14.873 1.00 85.06 98 GLY A O 1
ATOM 732 N N . ILE A 1 99 ? -7.412 -10.174 13.557 1.00 87.38 99 ILE A N 1
ATOM 733 C CA . ILE A 1 99 ? -8.264 -9.029 13.195 1.00 87.38 99 ILE A CA 1
ATOM 734 C C . ILE A 1 99 ? -8.883 -8.347 14.424 1.00 87.38 99 ILE A C 1
ATOM 736 O O . ILE A 1 99 ? -9.038 -7.127 14.431 1.00 87.38 99 ILE A O 1
ATOM 740 N N . ASP A 1 100 ? -9.213 -9.103 15.472 1.00 86.56 100 ASP A N 1
ATOM 741 C CA . ASP A 1 100 ? -9.801 -8.526 16.686 1.00 86.56 100 ASP A CA 1
ATOM 742 C C . ASP A 1 100 ? -8.790 -7.663 17.458 1.00 86.56 100 ASP A C 1
ATOM 744 O O . ASP A 1 100 ? -9.133 -6.563 17.875 1.00 86.56 100 ASP A O 1
ATOM 748 N N . VAL A 1 101 ? -7.518 -8.078 17.521 1.00 87.31 101 VAL A N 1
ATOM 749 C CA . VAL A 1 101 ? -6.437 -7.275 18.124 1.00 87.31 101 VAL A CA 1
ATOM 750 C C . VAL A 1 101 ? -6.248 -5.965 17.356 1.00 87.31 101 VAL A C 1
ATOM 752 O O . VAL A 1 101 ? -6.107 -4.897 17.945 1.00 87.31 101 VAL A O 1
ATOM 755 N N . ILE A 1 102 ? -6.301 -6.022 16.025 1.00 89.81 102 ILE A N 1
ATOM 756 C CA . ILE A 1 102 ? -6.196 -4.829 15.173 1.00 89.81 102 ILE A CA 1
ATOM 757 C C . ILE A 1 102 ? -7.363 -3.879 15.428 1.00 89.81 102 ILE A C 1
ATOM 759 O O . ILE A 1 102 ? -7.166 -2.666 15.485 1.00 89.81 102 ILE A O 1
ATOM 763 N N . ARG A 1 103 ? -8.575 -4.414 15.611 1.00 89.56 103 ARG A N 1
ATOM 764 C CA . ARG A 1 103 ? -9.751 -3.607 15.944 1.00 89.56 103 ARG A CA 1
ATOM 765 C C . ARG A 1 103 ? -9.594 -2.920 17.300 1.00 89.56 103 ARG A C 1
ATOM 767 O O . ARG A 1 103 ? -9.959 -1.756 17.419 1.00 89.56 103 ARG A O 1
ATOM 774 N N . ASP A 1 104 ? -9.016 -3.591 18.291 1.00 90.06 104 ASP A N 1
ATOM 775 C CA . ASP A 1 104 ? -8.744 -2.978 19.596 1.00 90.06 104 ASP A CA 1
ATOM 776 C C . ASP A 1 104 ? -7.745 -1.815 19.477 1.00 90.06 104 ASP A C 1
ATOM 778 O O . ASP A 1 104 ? -7.953 -0.746 20.055 1.00 90.06 104 ASP A O 1
ATOM 782 N N . HIS A 1 105 ? -6.699 -1.978 18.660 1.00 89.56 105 HIS A N 1
ATOM 783 C CA . HIS A 1 105 ? -5.756 -0.900 18.349 1.00 89.56 105 HIS A CA 1
ATOM 784 C C . HIS A 1 105 ? -6.414 0.264 17.594 1.00 89.56 105 HIS A C 1
ATOM 786 O O . HIS A 1 105 ? -6.151 1.423 17.921 1.00 89.56 105 HIS A O 1
ATOM 792 N N . LEU A 1 106 ? -7.306 -0.028 16.644 1.00 92.19 106 LEU A N 1
ATOM 793 C CA . LEU A 1 106 ? -8.088 0.983 15.933 1.00 92.19 106 LEU A CA 1
ATOM 794 C C . LEU A 1 106 ? -8.983 1.771 16.893 1.00 92.19 106 LEU A C 1
ATOM 796 O O . LEU A 1 106 ? -8.997 2.999 16.852 1.00 92.19 106 LEU A O 1
ATOM 800 N N . ASN A 1 107 ? -9.690 1.080 17.787 1.00 90.94 107 ASN A N 1
ATOM 801 C CA . ASN A 1 107 ? -10.547 1.721 18.780 1.00 90.94 107 ASN A CA 1
ATOM 802 C C . ASN A 1 107 ? -9.729 2.651 19.683 1.00 90.94 107 ASN A C 1
ATOM 804 O O . ASN A 1 107 ? -10.083 3.821 19.834 1.00 90.94 107 ASN A O 1
ATOM 808 N N . ARG A 1 108 ? -8.571 2.188 20.175 1.00 89.44 108 ARG A N 1
ATOM 809 C CA . ARG A 1 108 ? -7.640 3.020 20.950 1.00 89.44 108 ARG A CA 1
ATOM 810 C C . ARG A 1 108 ? -7.193 4.264 20.174 1.00 89.44 108 ARG A C 1
ATOM 812 O O . ARG A 1 108 ? -7.147 5.344 20.758 1.00 89.44 108 ARG A O 1
ATOM 819 N N . TYR A 1 109 ? -6.888 4.139 18.880 1.00 90.31 109 TYR A N 1
ATOM 820 C CA . TYR A 1 109 ? -6.553 5.291 18.036 1.00 90.31 109 TYR A CA 1
ATOM 821 C C . TYR A 1 109 ? -7.726 6.276 17.940 1.00 90.31 109 TYR A C 1
ATOM 823 O O . TYR A 1 109 ? -7.557 7.476 18.161 1.00 90.31 109 TYR A O 1
ATOM 831 N N . THR A 1 110 ? -8.936 5.779 17.662 1.00 89.69 110 THR A N 1
ATOM 832 C CA . THR A 1 110 ? -10.124 6.637 17.539 1.00 89.69 110 THR A CA 1
ATOM 833 C C . THR A 1 110 ? -10.467 7.358 18.841 1.00 89.69 110 THR A C 1
ATOM 835 O O . THR A 1 110 ? -10.819 8.535 18.805 1.00 89.69 110 THR A O 1
ATOM 838 N N . GLU A 1 111 ? -10.295 6.700 19.990 1.00 89.50 111 GLU A N 1
ATOM 839 C CA . GLU A 1 111 ? -10.491 7.300 21.311 1.00 89.50 111 GLU A CA 1
ATOM 840 C C . GLU A 1 111 ? -9.457 8.397 21.592 1.00 89.50 111 GLU A C 1
ATOM 842 O O . GLU A 1 111 ? -9.829 9.502 21.994 1.00 89.50 111 GLU A O 1
ATOM 847 N N . LEU A 1 112 ? -8.174 8.121 21.326 1.00 88.88 112 LEU A N 1
ATOM 848 C CA . LEU A 1 112 ? -7.075 9.065 21.540 1.00 88.88 112 LEU A CA 1
ATOM 849 C C . LEU A 1 112 ? -7.265 10.352 20.724 1.00 88.88 112 LEU A C 1
ATOM 851 O O . LEU A 1 112 ? -7.089 11.455 21.241 1.00 88.88 112 LEU A O 1
ATOM 855 N N . HIS A 1 113 ? -7.680 10.213 19.464 1.00 87.06 113 HIS A N 1
ATOM 856 C CA . HIS A 1 113 ? -7.835 11.330 18.531 1.00 87.06 113 HIS A CA 1
ATOM 857 C C . HIS A 1 113 ? -9.268 11.883 18.445 1.00 87.06 113 HIS A C 1
ATOM 859 O O . HIS A 1 113 ? -9.534 12.754 17.616 1.00 87.06 113 HIS A O 1
ATOM 865 N N . LYS A 1 114 ? -10.193 11.420 19.302 1.00 89.44 114 LYS A N 1
ATOM 866 C CA . LYS A 1 114 ? -11.618 11.818 19.315 1.00 89.44 114 LYS A CA 1
ATOM 867 C C . LYS A 1 114 ? -12.304 11.672 17.948 1.00 89.44 114 LYS A C 1
ATOM 869 O O . LYS A 1 114 ? -13.116 12.510 17.551 1.00 89.44 114 LYS A O 1
ATOM 874 N N . MET A 1 115 ? -11.966 10.614 17.221 1.00 86.25 115 MET A N 1
ATOM 875 C CA . MET A 1 115 ? -12.566 10.284 15.932 1.00 86.25 115 MET A CA 1
ATOM 876 C C . MET A 1 115 ? -13.833 9.435 16.110 1.00 86.25 115 MET A C 1
ATOM 878 O O . MET A 1 115 ? -13.954 8.711 17.099 1.00 86.25 115 MET A O 1
ATOM 882 N N . PRO A 1 116 ? -14.787 9.492 15.162 1.00 85.94 116 PRO A N 1
ATOM 883 C CA . PRO A 1 116 ? -15.937 8.596 15.176 1.00 85.94 116 PRO A CA 1
ATOM 884 C C . PRO A 1 116 ? -15.482 7.136 15.068 1.00 85.94 116 PRO A C 1
ATOM 886 O O . PRO A 1 116 ? -14.561 6.819 14.312 1.00 85.94 116 PRO A O 1
ATOM 889 N N . SER A 1 117 ? -16.144 6.248 15.812 1.00 84.81 117 SER A N 1
ATOM 890 C CA . SER A 1 117 ? -15.871 4.817 15.734 1.00 84.81 117 SER A CA 1
ATOM 891 C C . SER A 1 117 ? -16.205 4.276 14.344 1.00 84.81 117 SER A C 1
ATOM 893 O O . SER A 1 117 ? -17.189 4.661 13.707 1.00 84.81 117 SER A O 1
ATOM 895 N N . VAL A 1 118 ? -15.362 3.369 13.862 1.00 87.81 118 VAL A N 1
ATOM 896 C CA . VAL A 1 118 ? -15.548 2.708 12.570 1.00 87.81 118 VAL A CA 1
ATOM 897 C C . VAL A 1 118 ? -16.444 1.487 12.775 1.00 87.81 118 VAL A C 1
ATOM 899 O O . VAL A 1 118 ? -16.198 0.676 13.670 1.00 87.81 118 VAL A O 1
ATOM 902 N N . SER A 1 119 ? -17.491 1.339 11.956 1.00 89.12 119 SER A N 1
ATOM 903 C CA . SER A 1 119 ? -18.337 0.143 12.018 1.00 89.12 119 SER A CA 1
ATOM 904 C C . SER A 1 119 ? -17.547 -1.104 11.620 1.00 89.12 119 SER A C 1
ATOM 906 O O . SER A 1 119 ? -16.529 -1.038 10.925 1.00 89.12 119 SER A O 1
ATOM 908 N N . ARG A 1 120 ? -18.026 -2.275 12.044 1.00 85.12 120 ARG A N 1
ATOM 909 C CA . ARG A 1 120 ? -17.360 -3.541 11.727 1.00 85.12 120 ARG A CA 1
ATOM 910 C C . ARG A 1 120 ? -17.280 -3.775 10.217 1.00 85.12 120 ARG A C 1
ATOM 912 O O . ARG A 1 120 ? -16.264 -4.273 9.742 1.00 85.12 120 ARG A O 1
ATOM 919 N N . GLU A 1 121 ? -18.330 -3.417 9.490 1.00 88.12 121 GLU A N 1
ATOM 920 C CA . GLU A 1 121 ? -18.429 -3.555 8.037 1.00 88.12 121 GLU A CA 1
ATOM 921 C C . GLU A 1 121 ? -17.412 -2.645 7.347 1.00 88.12 121 GLU A C 1
ATOM 923 O O . GLU A 1 121 ? -16.570 -3.137 6.602 1.00 88.12 121 GLU A O 1
ATOM 928 N N . ALA A 1 122 ? -17.398 -1.354 7.699 1.00 88.25 122 ALA A N 1
ATOM 929 C CA . ALA A 1 122 ? -16.462 -0.389 7.128 1.00 88.25 122 ALA A CA 1
ATOM 930 C C . ALA A 1 122 ? -15.000 -0.783 7.388 1.00 88.25 122 ALA A C 1
ATOM 932 O O . ALA A 1 122 ? -14.152 -0.670 6.509 1.00 88.25 122 ALA A O 1
ATOM 933 N N . PHE A 1 123 ? -14.701 -1.309 8.577 1.00 90.75 123 PHE A N 1
ATOM 934 C CA . PHE A 1 123 ? -13.372 -1.820 8.898 1.00 90.75 123 PHE A CA 1
ATOM 935 C C . PHE A 1 123 ? -12.955 -3.000 8.005 1.00 90.75 123 PHE A C 1
ATOM 937 O O . PHE A 1 123 ? -11.821 -3.032 7.524 1.00 90.75 123 PHE A O 1
ATOM 944 N N . HIS A 1 124 ? -13.856 -3.954 7.753 1.00 89.62 124 HIS A N 1
ATOM 945 C CA . HIS A 1 124 ? -13.579 -5.061 6.835 1.00 89.62 124 HIS A CA 1
ATOM 946 C C . HIS A 1 124 ? -13.406 -4.579 5.390 1.00 89.62 124 HIS A C 1
ATOM 948 O O . HIS A 1 124 ? -12.496 -5.057 4.712 1.00 89.62 124 HIS A O 1
ATOM 954 N N . ASP A 1 125 ? -14.199 -3.602 4.947 1.00 92.12 125 ASP A N 1
ATOM 955 C CA . ASP A 1 125 ? -14.061 -2.995 3.620 1.00 92.12 125 ASP A CA 1
ATOM 956 C C . ASP A 1 125 ? -12.704 -2.295 3.460 1.00 92.12 125 ASP A C 1
ATOM 958 O O . ASP A 1 125 ? -12.030 -2.461 2.442 1.00 92.12 125 ASP A O 1
ATOM 962 N N . TYR A 1 126 ? -12.246 -1.571 4.488 1.00 93.12 126 TYR A N 1
ATOM 963 C CA . TYR A 1 126 ? -10.922 -0.949 4.486 1.00 93.12 126 TYR A CA 1
ATOM 964 C C . TYR A 1 126 ? -9.798 -1.984 4.462 1.00 93.12 126 TYR A C 1
ATOM 966 O O . TYR A 1 126 ? -8.868 -1.838 3.671 1.00 93.12 126 TYR A O 1
ATOM 974 N N . LEU A 1 127 ? -9.888 -3.055 5.256 1.00 91.19 127 LEU A N 1
ATOM 975 C CA . LEU A 1 127 ? -8.918 -4.152 5.198 1.00 91.19 127 LEU A CA 1
ATOM 976 C C . LEU A 1 127 ? -8.873 -4.792 3.806 1.00 91.19 127 LEU A C 1
ATOM 978 O O . LEU A 1 127 ? -7.790 -5.040 3.279 1.00 91.19 127 LEU A O 1
ATOM 982 N N . GLN A 1 128 ? -10.032 -5.024 3.189 1.00 90.88 128 GLN A N 1
ATOM 983 C CA . GLN A 1 128 ? -10.112 -5.597 1.849 1.00 90.88 128 GLN A CA 1
ATOM 984 C C . GLN A 1 128 ? -9.519 -4.655 0.791 1.00 90.88 128 GLN A C 1
ATOM 986 O O . GLN A 1 128 ? -8.834 -5.119 -0.119 1.00 90.88 128 GLN A O 1
ATOM 991 N N . ALA A 1 129 ? -9.731 -3.342 0.917 1.00 90.50 129 ALA A N 1
ATOM 992 C CA . ALA A 1 129 ? -9.135 -2.343 0.032 1.00 90.50 129 ALA A CA 1
ATOM 993 C C . ALA A 1 129 ? -7.603 -2.292 0.167 1.00 90.50 129 ALA A C 1
ATOM 995 O O . ALA A 1 129 ? -6.893 -2.296 -0.837 1.00 90.50 129 ALA A O 1
ATOM 996 N N . ILE A 1 130 ? -7.080 -2.327 1.397 1.00 90.75 130 ILE A N 1
ATOM 997 C CA . ILE A 1 130 ? -5.634 -2.391 1.668 1.00 90.75 130 ILE A CA 1
ATOM 998 C C . ILE A 1 130 ? -5.040 -3.689 1.101 1.00 90.75 130 ILE A C 1
ATOM 1000 O O . ILE A 1 130 ? -3.969 -3.669 0.491 1.00 90.75 130 ILE A O 1
ATOM 1004 N N . ALA A 1 131 ? -5.750 -4.812 1.240 1.00 89.12 131 ALA A N 1
ATOM 1005 C CA . ALA A 1 131 ? -5.355 -6.081 0.636 1.00 89.12 131 ALA A CA 1
ATOM 1006 C C . ALA A 1 131 ? -5.370 -6.026 -0.902 1.00 89.12 131 ALA A C 1
ATOM 1008 O O . ALA A 1 131 ? -4.493 -6.594 -1.549 1.00 89.12 131 ALA A O 1
ATOM 1009 N N . GLY A 1 132 ? -6.318 -5.291 -1.493 1.00 86.50 132 GLY A N 1
ATOM 1010 C CA . GLY A 1 132 ? -6.386 -5.034 -2.933 1.00 86.50 132 GLY A CA 1
ATOM 1011 C C . GLY A 1 132 ? -5.162 -4.296 -3.486 1.00 86.50 132 GLY A C 1
ATOM 1012 O O . GLY A 1 132 ? -4.771 -4.546 -4.622 1.00 86.50 132 GLY A O 1
ATOM 1013 N N . ASN A 1 133 ? -4.510 -3.466 -2.666 1.00 85.81 133 ASN A N 1
ATOM 1014 C CA . ASN A 1 133 ? -3.238 -2.814 -2.998 1.00 85.81 133 ASN A CA 1
ATOM 1015 C C . ASN A 1 133 ? -2.011 -3.724 -2.798 1.00 85.81 133 ASN A C 1
ATOM 1017 O O . ASN A 1 133 ? -0.879 -3.287 -2.985 1.00 85.81 133 ASN A O 1
ATOM 1021 N N . GLY A 1 134 ? -2.206 -4.985 -2.399 1.00 85.81 134 GLY A N 1
ATOM 1022 C CA . GLY A 1 134 ? -1.122 -5.951 -2.219 1.00 85.81 134 GLY A CA 1
ATOM 1023 C C . GLY A 1 134 ? -0.236 -5.686 -1.001 1.00 85.81 134 GLY A C 1
ATOM 1024 O O . GLY A 1 134 ? 0.857 -6.239 -0.925 1.00 85.81 134 GLY A O 1
ATOM 1025 N N . LEU A 1 135 ? -0.686 -4.862 -0.048 1.00 87.69 135 LEU A N 1
ATOM 1026 C CA . LEU A 1 135 ? 0.076 -4.539 1.164 1.00 87.69 135 LEU A CA 1
ATOM 1027 C C . LEU A 1 135 ? -0.085 -5.622 2.240 1.00 87.69 135 LEU A C 1
ATOM 1029 O O . LEU A 1 135 ? 0.871 -5.961 2.942 1.00 87.69 135 LEU A O 1
ATOM 1033 N N . ILE A 1 136 ? -1.288 -6.199 2.336 1.00 89.88 136 ILE A N 1
ATOM 1034 C CA . ILE A 1 136 ? -1.644 -7.256 3.290 1.00 89.88 136 ILE A CA 1
ATOM 1035 C C . ILE A 1 136 ? -2.396 -8.398 2.596 1.00 89.88 136 ILE A C 1
ATOM 1037 O O . ILE A 1 136 ? -3.034 -8.214 1.564 1.00 89.88 136 ILE A O 1
ATOM 1041 N N . SER A 1 137 ? -2.369 -9.578 3.201 1.00 88.44 137 SER A N 1
ATOM 1042 C CA . SER A 1 137 ? -3.212 -10.725 2.872 1.00 88.44 137 SER A CA 1
ATOM 1043 C C . SER A 1 137 ? -4.126 -11.017 4.051 1.00 88.44 137 SER A C 1
ATOM 1045 O O . SER A 1 137 ? -3.663 -11.030 5.188 1.00 88.44 137 SER A O 1
ATOM 1047 N N . ILE A 1 138 ? -5.400 -11.309 3.794 1.00 88.44 138 ILE A N 1
ATOM 1048 C CA . ILE A 1 138 ? -6.368 -11.696 4.826 1.00 88.44 138 ILE A CA 1
ATOM 1049 C C . ILE A 1 138 ? -6.593 -13.207 4.734 1.00 88.44 138 ILE A C 1
ATOM 1051 O O . ILE A 1 138 ? -6.979 -13.721 3.686 1.00 88.44 138 ILE A O 1
ATOM 1055 N N . SER A 1 139 ? -6.366 -13.915 5.835 1.00 85.19 139 SER A N 1
ATOM 1056 C CA . SER A 1 139 ? -6.520 -15.365 5.950 1.00 85.19 139 SER A CA 1
ATOM 1057 C C . SER A 1 139 ? -7.600 -15.687 6.975 1.00 85.19 139 SER A C 1
ATOM 1059 O O . SER A 1 139 ? -7.511 -15.269 8.126 1.00 85.19 139 SER A O 1
ATOM 1061 N N . SER A 1 140 ? -8.612 -16.467 6.598 1.00 76.88 140 SER A N 1
ATOM 1062 C CA . SER A 1 140 ? -9.610 -16.985 7.540 1.00 76.88 140 SER A CA 1
ATOM 1063 C C . SER A 1 140 ? -9.326 -18.450 7.859 1.00 76.88 140 SER A C 1
ATOM 1065 O O . SER A 1 140 ? -9.371 -19.292 6.957 1.00 76.88 140 SER A O 1
ATOM 1067 N N . SER A 1 141 ? -9.095 -18.782 9.131 1.00 57.88 141 SER A N 1
ATOM 1068 C CA . SER A 1 141 ? -9.095 -20.179 9.562 1.00 57.88 141 SER A CA 1
ATOM 1069 C C . SER A 1 141 ? -10.540 -20.668 9.623 1.00 57.88 141 SER A C 1
ATOM 1071 O O . SER A 1 141 ? -11.263 -20.432 10.592 1.00 57.88 141 SER A O 1
ATOM 1073 N N . THR A 1 142 ? -11.000 -21.325 8.558 1.00 46.03 142 THR A N 1
ATOM 1074 C CA . THR A 1 142 ? -12.193 -22.162 8.668 1.00 46.03 142 THR A CA 1
ATOM 1075 C C . THR A 1 142 ? -11.734 -23.522 9.168 1.00 46.03 142 THR A C 1
ATOM 1077 O O . THR A 1 142 ? -11.127 -24.298 8.430 1.00 46.03 142 THR A O 1
ATOM 1080 N N . ALA A 1 143 ? -12.009 -23.824 10.439 1.00 41.88 143 ALA A N 1
ATOM 1081 C CA . ALA A 1 143 ? -11.925 -25.185 10.942 1.00 41.88 143 ALA A CA 1
ATOM 1082 C C . ALA A 1 143 ? -12.916 -26.045 10.145 1.00 41.88 143 ALA A C 1
ATOM 1084 O O . ALA A 1 143 ? -14.099 -26.161 10.475 1.00 41.88 143 ALA A O 1
ATOM 1085 N N . THR A 1 144 ? -12.449 -26.630 9.045 1.00 40.12 144 THR A N 1
ATOM 1086 C CA . THR A 1 144 ? -13.199 -27.640 8.314 1.00 40.12 144 THR A CA 1
ATOM 1087 C C . THR A 1 144 ? -13.250 -28.874 9.206 1.00 40.12 144 THR A C 1
ATOM 1089 O O . THR A 1 144 ? -12.341 -29.700 9.228 1.00 40.12 144 THR A O 1
ATOM 1092 N N . LYS A 1 145 ? -14.330 -28.997 9.992 1.00 40.34 145 LYS A N 1
ATOM 1093 C CA . LYS A 1 145 ? -14.723 -30.276 10.594 1.00 40.34 145 LYS A CA 1
ATOM 1094 C C . LYS A 1 145 ? -14.665 -31.321 9.485 1.00 40.34 145 LYS A C 1
ATOM 1096 O O . LYS A 1 145 ? -15.331 -31.175 8.462 1.00 40.34 145 LYS A O 1
ATOM 1101 N N . GLY A 1 146 ? -13.812 -32.323 9.681 1.00 44.75 146 GLY A N 1
ATOM 1102 C CA . GLY A 1 146 ? -13.451 -33.297 8.666 1.00 44.75 146 GLY A CA 1
ATOM 1103 C C . GLY A 1 146 ? -14.665 -33.904 7.974 1.00 44.75 146 GLY A C 1
ATOM 1104 O O . GLY A 1 146 ? -15.346 -34.764 8.524 1.00 44.75 146 GLY A O 1
ATOM 1105 N N . VAL A 1 147 ? -14.873 -33.528 6.718 1.00 34.97 147 VAL A N 1
ATOM 1106 C CA . VAL A 1 147 ? -15.530 -34.408 5.762 1.00 34.97 147 VAL A CA 1
ATOM 1107 C C . VAL A 1 147 ? -14.399 -35.173 5.100 1.00 34.97 147 VAL A C 1
ATOM 1109 O O . VAL A 1 147 ? -13.725 -34.658 4.208 1.00 34.97 147 VAL A O 1
ATOM 1112 N N . LYS A 1 148 ? -14.164 -36.409 5.560 1.00 40.28 148 LYS A N 1
ATOM 1113 C CA . LYS A 1 148 ? -13.414 -37.399 4.782 1.00 40.28 148 LYS A CA 1
ATOM 1114 C C . LYS A 1 148 ? -14.121 -37.516 3.433 1.00 40.28 148 LYS A C 1
ATOM 1116 O O . LYS A 1 148 ? -15.093 -38.254 3.304 1.00 40.28 148 LYS A O 1
ATOM 1121 N N . ARG A 1 149 ? -13.652 -36.779 2.424 1.00 39.34 149 ARG A N 1
ATOM 1122 C CA . ARG A 1 149 ? -13.973 -37.082 1.032 1.00 39.34 149 ARG A CA 1
ATOM 1123 C C . ARG A 1 149 ? -13.325 -38.428 0.746 1.00 39.34 149 ARG A C 1
ATOM 1125 O O . ARG A 1 149 ? -12.131 -38.509 0.484 1.00 39.34 149 ARG A O 1
ATOM 1132 N N . VAL A 1 150 ? -14.115 -39.487 0.887 1.00 44.97 150 VAL A N 1
ATOM 1133 C CA . VAL A 1 150 ? -13.808 -40.794 0.317 1.00 44.97 150 VAL A CA 1
ATOM 1134 C C . VAL A 1 150 ? -13.707 -40.566 -1.193 1.00 44.97 150 VAL A C 1
ATOM 1136 O O . VAL A 1 150 ? -14.703 -40.156 -1.795 1.00 44.97 150 VAL A O 1
ATOM 1139 N N . PRO A 1 151 ? -12.534 -40.738 -1.823 1.00 44.62 151 PRO A N 1
ATOM 1140 C CA . PRO A 1 151 ? -12.471 -40.717 -3.274 1.00 44.62 151 PRO A CA 1
ATOM 1141 C C . PRO A 1 151 ? -13.271 -41.921 -3.802 1.00 44.62 151 PRO A C 1
ATOM 1143 O O . PRO A 1 151 ? -13.236 -42.990 -3.181 1.00 44.62 151 PRO A O 1
ATOM 1146 N N . PRO A 1 152 ? -14.011 -41.778 -4.915 1.00 42.06 152 PRO A N 1
ATOM 1147 C CA . PRO A 1 152 ? -14.741 -42.895 -5.504 1.00 42.06 152 PRO A CA 1
ATOM 1148 C C . PRO A 1 152 ? -13.767 -44.042 -5.828 1.00 42.06 152 PRO A C 1
ATOM 1150 O O . PRO A 1 152 ? -12.589 -43.790 -6.098 1.00 42.06 152 PRO A O 1
ATOM 1153 N N . PRO A 1 153 ? -14.216 -45.309 -5.782 1.00 39.66 153 PRO A N 1
ATOM 1154 C CA . PRO A 1 153 ? -13.332 -46.460 -5.886 1.00 39.66 153 PRO A CA 1
ATOM 1155 C C . PRO A 1 153 ? -12.806 -46.600 -7.317 1.00 39.66 153 PRO A C 1
ATOM 1157 O O . PRO A 1 153 ? -13.385 -47.297 -8.148 1.00 39.66 153 PRO A O 1
ATOM 1160 N N . THR A 1 154 ? -11.669 -45.974 -7.617 1.00 46.47 154 THR A N 1
ATOM 1161 C CA . THR A 1 154 ? -10.947 -46.255 -8.856 1.00 46.47 154 THR A CA 1
ATOM 1162 C C . THR A 1 154 ? -10.189 -47.566 -8.679 1.00 46.47 154 THR A C 1
ATOM 1164 O O . THR A 1 154 ? -9.160 -47.660 -8.009 1.00 46.47 154 THR A O 1
ATOM 1167 N N . ARG A 1 155 ? -10.776 -48.608 -9.264 1.00 35.50 155 ARG A N 1
ATOM 1168 C CA . ARG A 1 155 ? -10.264 -49.968 -9.444 1.00 35.50 155 ARG A CA 1
ATOM 1169 C C . ARG A 1 155 ? -8.749 -49.974 -9.714 1.00 35.50 155 ARG A C 1
ATOM 1171 O O . ARG A 1 155 ? -8.290 -49.539 -10.767 1.00 35.50 155 ARG A O 1
ATOM 1178 N N . ARG A 1 156 ? -7.975 -50.501 -8.757 1.00 35.22 156 ARG A N 1
ATOM 1179 C CA . ARG A 1 156 ? -6.528 -50.750 -8.881 1.00 35.22 156 ARG A CA 1
ATOM 1180 C C . ARG A 1 156 ? -6.258 -51.694 -10.056 1.00 35.22 156 ARG A C 1
ATOM 1182 O O . ARG A 1 156 ? -6.830 -52.781 -10.113 1.00 35.22 156 ARG A O 1
ATOM 1189 N N . ARG A 1 157 ? -5.265 -51.362 -10.881 1.00 31.64 157 ARG A N 1
ATOM 1190 C CA . ARG A 1 157 ? -4.358 -52.371 -11.440 1.00 31.64 157 ARG A CA 1
ATOM 1191 C C . ARG A 1 157 ? -2.951 -52.024 -10.976 1.00 31.64 157 ARG A C 1
ATOM 1193 O O . ARG A 1 157 ? -2.441 -50.946 -11.254 1.00 31.64 157 ARG A O 1
ATOM 1200 N N . ALA A 1 158 ? -2.389 -52.916 -10.171 1.00 34.75 158 ALA A N 1
ATOM 1201 C CA . ALA A 1 158 ? -1.055 -52.803 -9.618 1.00 34.75 158 ALA A CA 1
ATOM 1202 C C . ALA A 1 158 ? -0.016 -53.232 -10.657 1.00 34.75 158 ALA A C 1
ATOM 1204 O O . ALA A 1 158 ? -0.152 -54.303 -11.242 1.00 34.75 158 ALA A O 1
ATOM 1205 N N . LEU A 1 159 ? 1.051 -52.448 -10.788 1.00 34.03 159 LEU A N 1
ATOM 1206 C CA . LEU A 1 159 ? 2.385 -52.932 -11.123 1.00 34.03 159 LEU A CA 1
ATOM 1207 C C . LEU A 1 159 ? 3.371 -52.219 -10.183 1.00 34.03 159 LEU A C 1
ATOM 1209 O O . LEU A 1 159 ? 3.385 -50.994 -10.086 1.00 34.03 159 LEU A O 1
ATOM 1213 N N . ARG A 1 160 ? 4.114 -53.030 -9.416 1.00 35.38 160 ARG A N 1
ATOM 1214 C CA . ARG A 1 160 ? 5.278 -52.672 -8.577 1.00 35.38 160 ARG A CA 1
ATOM 1215 C C . ARG A 1 160 ? 6.285 -51.876 -9.438 1.00 35.38 160 ARG A C 1
ATOM 1217 O O . ARG A 1 160 ? 6.350 -52.128 -10.631 1.00 35.38 160 ARG A O 1
ATOM 1224 N N . SER A 1 161 ? 7.084 -50.922 -8.956 1.00 35.22 161 SER A N 1
ATOM 1225 C CA . SER A 1 161 ? 8.042 -51.001 -7.839 1.00 35.22 161 SER A CA 1
ATOM 1226 C C . SER A 1 161 ? 8.787 -49.660 -7.666 1.00 35.22 161 SER A C 1
ATOM 1228 O O . SER A 1 161 ? 9.291 -49.166 -8.670 1.00 35.22 161 SER A O 1
ATOM 1230 N N . ARG A 1 162 ? 8.932 -49.138 -6.431 1.00 30.80 162 ARG A N 1
ATOM 1231 C CA . ARG A 1 162 ? 10.141 -48.491 -5.833 1.00 30.80 162 ARG A CA 1
ATOM 1232 C C . ARG A 1 162 ? 9.774 -47.912 -4.444 1.00 30.80 162 ARG A C 1
ATOM 1234 O O . ARG A 1 162 ? 8.774 -47.202 -4.370 1.00 30.80 162 ARG A O 1
ATOM 1241 N N . PRO A 1 163 ? 10.508 -48.197 -3.349 1.00 38.38 163 PRO A N 1
ATOM 1242 C CA . PRO A 1 163 ? 10.247 -47.557 -2.057 1.00 38.38 163 PRO A CA 1
ATOM 1243 C C . PRO A 1 163 ? 10.794 -46.112 -2.048 1.00 38.38 163 PRO A C 1
ATOM 1245 O O . PRO A 1 163 ? 11.933 -45.914 -2.479 1.00 38.38 163 PRO A O 1
ATOM 1248 N N . PRO A 1 164 ? 10.028 -45.100 -1.593 1.00 40.69 164 PRO A N 1
ATOM 1249 C CA . PRO A 1 164 ? 10.560 -43.766 -1.317 1.00 40.69 164 PRO A CA 1
ATOM 1250 C C . PRO A 1 164 ? 11.295 -43.727 0.044 1.00 40.69 164 PRO A C 1
ATOM 1252 O O . PRO A 1 164 ? 11.011 -44.557 0.911 1.00 40.69 164 PRO A O 1
ATOM 1255 N N . PRO A 1 165 ? 12.259 -42.804 0.228 1.00 36.12 165 PRO A N 1
ATOM 1256 C CA . PRO A 1 165 ? 13.121 -42.733 1.410 1.00 36.12 165 PRO A CA 1
ATOM 1257 C C . PRO A 1 165 ? 12.346 -42.282 2.663 1.00 36.12 165 PRO A C 1
ATOM 1259 O O . PRO A 1 165 ? 11.269 -41.695 2.530 1.00 36.12 165 PRO A O 1
ATOM 1262 N N . PRO A 1 166 ? 12.869 -42.551 3.878 1.00 33.97 166 PRO A N 1
ATOM 1263 C CA . PRO A 1 166 ? 12.185 -42.237 5.126 1.00 33.97 166 PRO A CA 1
ATOM 1264 C C . PRO A 1 166 ? 11.932 -40.734 5.242 1.00 33.97 166 PRO A C 1
ATOM 1266 O O . PRO A 1 166 ? 12.847 -39.919 5.158 1.00 33.97 166 PRO A O 1
ATOM 1269 N N . THR A 1 167 ? 10.662 -40.394 5.445 1.00 30.45 167 THR A N 1
ATOM 1270 C CA . THR A 1 167 ? 10.195 -39.075 5.861 1.00 30.45 167 THR A CA 1
ATOM 1271 C C . THR A 1 167 ? 10.930 -38.651 7.123 1.00 30.45 167 THR A C 1
ATOM 1273 O O . THR A 1 167 ? 10.735 -39.238 8.187 1.00 30.45 167 THR A O 1
ATOM 1276 N N . THR A 1 168 ? 11.761 -37.621 7.005 1.00 30.27 168 THR A N 1
ATOM 1277 C CA . THR A 1 168 ? 12.266 -36.866 8.143 1.00 30.27 168 THR A CA 1
ATOM 1278 C C . THR A 1 168 ? 11.085 -36.166 8.801 1.00 30.27 168 THR A C 1
ATOM 1280 O O . THR A 1 168 ? 10.466 -35.262 8.243 1.00 30.27 168 THR A O 1
ATOM 1283 N N . THR A 1 169 ? 10.758 -36.633 9.996 1.00 33.44 169 THR A N 1
ATOM 1284 C CA . THR A 1 169 ? 9.936 -35.937 10.974 1.00 33.44 169 THR A CA 1
ATOM 1285 C C . THR A 1 169 ? 10.635 -34.626 11.335 1.00 33.44 169 THR A C 1
ATOM 1287 O O . THR A 1 169 ? 11.600 -34.641 12.093 1.00 33.44 169 THR A O 1
ATOM 1290 N N . THR A 1 170 ? 10.169 -33.490 10.815 1.00 30.39 170 THR A N 1
ATOM 1291 C CA . THR A 1 170 ? 10.485 -32.194 11.429 1.00 30.39 170 THR A CA 1
ATOM 1292 C C . THR A 1 170 ? 9.433 -31.930 12.493 1.00 30.39 170 THR A C 1
ATOM 1294 O O . THR A 1 170 ? 8.341 -31.431 12.236 1.00 30.39 170 THR A O 1
ATOM 1297 N N . THR A 1 171 ? 9.765 -32.366 13.700 1.00 28.53 171 THR A N 1
ATOM 1298 C CA . THR A 1 171 ? 9.137 -31.976 14.956 1.00 28.53 171 THR A CA 1
ATOM 1299 C C . THR A 1 171 ? 9.206 -30.463 15.155 1.00 28.53 171 THR A C 1
ATOM 1301 O O . THR A 1 171 ? 10.290 -29.891 15.151 1.00 28.53 171 THR A O 1
ATOM 1304 N N . GLY A 1 172 ? 8.043 -29.868 15.423 1.00 32.97 172 GLY A N 1
ATOM 1305 C CA . GLY A 1 172 ? 7.874 -28.895 16.500 1.00 32.97 172 GLY A CA 1
ATOM 1306 C C . GLY A 1 172 ? 8.421 -27.489 16.276 1.00 32.97 172 GLY A C 1
ATOM 1307 O O . GLY A 1 172 ? 9.398 -27.104 16.905 1.00 32.97 172 GLY A O 1
ATOM 1308 N N . LEU A 1 173 ? 7.676 -26.667 15.539 1.00 27.84 173 LEU A N 1
ATOM 1309 C CA . LEU A 1 173 ? 7.335 -25.357 16.087 1.00 27.84 173 LEU A CA 1
ATOM 1310 C C . LEU A 1 173 ? 5.906 -25.488 16.595 1.00 27.84 173 LEU A C 1
ATOM 1312 O O . LEU A 1 173 ? 4.984 -25.746 15.823 1.00 27.84 173 LEU A O 1
ATOM 1316 N N . THR A 1 174 ? 5.751 -25.431 17.912 1.00 31.00 174 THR A N 1
ATOM 1317 C CA . THR A 1 174 ? 4.460 -25.373 18.590 1.00 31.00 174 THR A CA 1
ATOM 1318 C C . THR A 1 174 ? 3.713 -24.149 18.080 1.00 31.00 174 THR A C 1
ATOM 1320 O O . THR A 1 174 ? 3.922 -23.037 18.562 1.00 31.00 174 THR A O 1
ATOM 1323 N N . MET A 1 175 ? 2.860 -24.367 17.077 1.00 31.50 175 MET A N 1
ATOM 1324 C CA . MET A 1 175 ? 1.718 -23.508 16.814 1.00 31.50 175 MET A CA 1
ATOM 1325 C C . MET A 1 175 ? 0.985 -23.407 18.139 1.00 31.50 175 MET A C 1
ATOM 1327 O O . MET A 1 175 ? 0.563 -24.415 18.708 1.00 31.50 175 MET A O 1
ATOM 1331 N N . ASN A 1 176 ? 0.940 -22.199 18.680 1.00 32.41 176 ASN A N 1
ATOM 1332 C CA . ASN A 1 176 ? 0.120 -21.915 19.831 1.00 32.41 176 ASN A CA 1
ATOM 1333 C C . ASN A 1 176 ? -1.319 -22.088 19.335 1.00 32.41 176 ASN A C 1
ATOM 1335 O O . ASN A 1 176 ? -1.861 -21.186 18.698 1.00 32.41 176 ASN A O 1
ATOM 1339 N N . ASP A 1 177 ? -1.874 -23.285 19.540 1.00 31.98 177 ASP A N 1
ATOM 1340 C CA . ASP A 1 177 ? -3.259 -23.659 19.272 1.00 31.98 177 ASP A CA 1
ATOM 1341 C C . ASP A 1 177 ? -4.180 -22.766 20.115 1.00 31.98 177 ASP A C 1
ATOM 134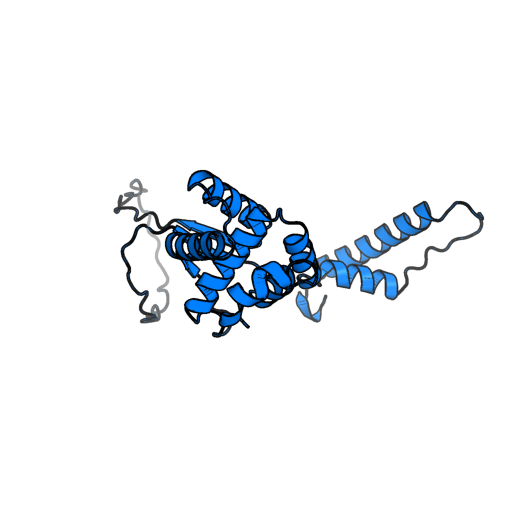3 O O . ASP A 1 177 ? -4.747 -23.168 21.128 1.00 31.98 177 ASP A O 1
ATOM 1347 N N . HIS A 1 178 ? -4.348 -21.516 19.693 1.00 33.56 178 HIS A N 1
ATOM 1348 C CA . HIS A 1 178 ? -5.547 -20.764 19.997 1.00 33.56 178 HIS A CA 1
ATOM 1349 C C . HIS A 1 178 ? -6.576 -21.224 18.981 1.00 33.56 178 HIS A C 1
ATOM 1351 O O . HIS A 1 178 ? -6.638 -20.736 17.854 1.00 33.56 178 HIS A O 1
ATOM 1357 N N . SER A 1 179 ? -7.378 -22.199 19.402 1.00 33.03 179 SER A N 1
ATOM 1358 C CA . SER A 1 179 ? -8.562 -22.707 18.716 1.00 33.03 179 SER A CA 1
ATOM 1359 C C . SER A 1 179 ? -9.672 -21.649 18.604 1.00 33.03 179 SER A C 1
ATOM 1361 O O . SER A 1 179 ? -10.829 -21.916 18.927 1.00 33.03 179 SER A O 1
ATOM 1363 N N . ASN A 1 180 ? -9.345 -20.439 18.166 1.00 44.50 180 ASN A N 1
ATOM 1364 C CA . ASN A 1 180 ? -10.327 -19.496 17.678 1.00 44.50 180 ASN A CA 1
ATOM 1365 C C . ASN A 1 180 ? -10.390 -19.661 16.165 1.00 44.50 180 ASN A C 1
ATOM 1367 O O . ASN A 1 180 ? -9.369 -19.642 15.481 1.00 44.50 180 ASN A O 1
ATOM 1371 N N . ASN A 1 181 ? -11.606 -19.803 15.642 1.00 52.53 181 ASN A N 1
ATOM 1372 C CA . ASN A 1 181 ? -11.933 -19.558 14.238 1.00 52.53 181 ASN A CA 1
ATOM 1373 C C . ASN A 1 181 ? -11.639 -18.081 13.911 1.00 52.53 181 ASN A C 1
ATOM 1375 O O . ASN A 1 181 ? -12.548 -17.267 13.761 1.00 52.53 181 ASN A O 1
ATOM 1379 N N . GLY A 1 182 ? -10.362 -17.714 13.915 1.00 64.12 182 GLY A N 1
ATOM 1380 C CA . GLY A 1 182 ? -9.877 -16.357 13.772 1.00 64.12 182 GLY A CA 1
ATOM 1381 C C . GLY A 1 182 ? -9.577 -16.052 12.318 1.00 64.12 182 GLY A C 1
ATOM 1382 O O . GLY A 1 182 ? -9.081 -16.896 11.566 1.00 64.12 182 GLY A O 1
ATOM 1383 N N . SER A 1 183 ? -9.892 -14.824 11.923 1.00 80.12 183 SER A N 1
ATOM 1384 C CA . SER A 1 183 ? -9.301 -14.230 10.732 1.00 80.12 183 SER A CA 1
ATOM 1385 C C . SER A 1 183 ? -8.037 -13.486 11.149 1.00 80.12 183 SER A C 1
ATOM 1387 O O . SER A 1 183 ? -8.028 -12.788 12.166 1.00 80.12 183 SER A O 1
ATOM 1389 N N . PHE A 1 184 ? -6.981 -13.650 10.366 1.00 86.94 184 PHE A N 1
ATOM 1390 C CA . PHE A 1 184 ? -5.671 -13.056 10.583 1.00 86.94 184 PHE A CA 1
ATOM 1391 C C . PHE A 1 184 ? -5.273 -12.277 9.338 1.00 86.94 184 PHE A C 1
ATOM 1393 O O . PHE A 1 184 ? -5.678 -12.624 8.226 1.00 86.94 184 PHE A O 1
ATOM 1400 N N . ILE A 1 185 ? -4.470 -11.240 9.515 1.00 87.00 185 ILE A N 1
ATOM 1401 C CA . ILE A 1 185 ? -3.776 -10.598 8.405 1.00 87.00 185 ILE A CA 1
ATOM 1402 C C . ILE A 1 185 ? -2.318 -11.0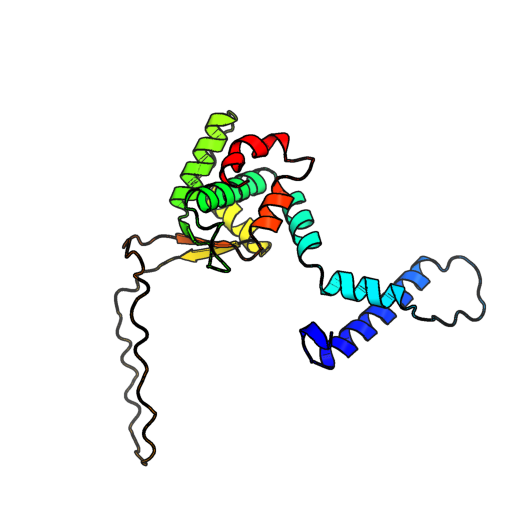36 8.396 1.00 87.00 185 ILE A C 1
ATOM 1404 O O . ILE A 1 185 ? -1.752 -11.319 9.449 1.00 87.00 185 ILE A O 1
ATOM 1408 N N . ARG A 1 186 ? -1.717 -11.047 7.211 1.00 88.50 186 ARG A N 1
ATOM 1409 C CA . ARG A 1 186 ? -0.282 -11.199 6.986 1.00 88.50 186 ARG A CA 1
ATOM 1410 C C . ARG A 1 186 ? 0.202 -10.024 6.152 1.00 88.50 186 ARG A C 1
ATOM 1412 O O . ARG A 1 186 ? -0.415 -9.718 5.135 1.00 88.50 186 ARG A O 1
ATOM 1419 N N . PHE A 1 187 ? 1.314 -9.405 6.522 1.00 84.62 187 PHE A N 1
ATOM 1420 C CA . PHE A 1 187 ? 1.933 -8.384 5.677 1.00 84.62 187 PHE A CA 1
ATOM 1421 C C . PHE A 1 187 ? 2.613 -9.013 4.458 1.00 84.62 187 PHE A C 1
ATOM 1423 O O . PHE A 1 187 ? 3.341 -9.998 4.575 1.00 84.62 187 PHE A O 1
ATOM 1430 N N . ILE A 1 188 ? 2.326 -8.462 3.278 1.00 84.75 188 ILE A N 1
ATOM 1431 C CA . ILE A 1 188 ? 2.966 -8.848 2.013 1.00 84.75 188 ILE A CA 1
ATOM 1432 C C . ILE A 1 188 ? 4.128 -7.895 1.728 1.00 84.75 188 ILE A C 1
ATOM 1434 O O . ILE A 1 188 ? 5.208 -8.334 1.331 1.00 84.75 188 ILE A O 1
ATOM 1438 N N . ALA A 1 189 ? 3.899 -6.597 1.936 1.00 80.44 189 ALA A N 1
ATOM 1439 C CA . ALA A 1 189 ? 4.939 -5.584 1.876 1.00 80.44 189 ALA A CA 1
ATOM 1440 C C . ALA A 1 189 ? 5.857 -5.672 3.115 1.00 80.44 189 ALA A C 1
ATOM 1442 O O . ALA A 1 189 ? 5.389 -6.070 4.188 1.00 80.44 189 ALA A O 1
ATOM 1443 N N . PRO A 1 190 ? 7.151 -5.314 2.995 1.00 83.50 190 PRO A N 1
ATOM 1444 C CA . PRO A 1 190 ? 8.056 -5.278 4.137 1.00 83.50 190 PRO A CA 1
ATOM 1445 C C . PRO A 1 190 ? 7.533 -4.329 5.220 1.00 83.50 190 PRO A C 1
ATOM 1447 O O . PRO A 1 190 ? 7.093 -3.220 4.916 1.00 83.50 190 PRO A O 1
ATOM 1450 N N . PHE A 1 191 ? 7.601 -4.763 6.482 1.00 83.00 191 PHE A N 1
ATOM 1451 C CA . PHE A 1 191 ? 7.112 -3.984 7.625 1.00 83.00 191 PHE A CA 1
ATOM 1452 C C . PHE A 1 191 ? 7.750 -2.592 7.683 1.00 83.00 191 PHE A C 1
ATOM 1454 O O . PHE A 1 191 ? 7.040 -1.604 7.836 1.00 83.00 191 PHE A O 1
ATOM 1461 N N . GLU A 1 192 ? 9.066 -2.517 7.472 1.00 82.44 192 GLU A N 1
ATOM 1462 C CA . GLU A 1 192 ? 9.820 -1.263 7.511 1.00 82.44 192 GLU A CA 1
ATOM 1463 C C . GLU A 1 192 ? 9.377 -0.276 6.425 1.00 82.44 192 GLU A C 1
ATOM 1465 O O . GLU A 1 192 ? 9.192 0.903 6.705 1.00 82.44 192 GLU A O 1
ATOM 1470 N N . SER A 1 193 ? 9.117 -0.753 5.201 1.00 82.81 193 SER A N 1
ATOM 1471 C CA . SER A 1 193 ? 8.601 0.089 4.113 1.00 82.81 193 SER A CA 1
ATOM 1472 C C . SER A 1 193 ? 7.203 0.622 4.440 1.00 82.81 193 SER A C 1
ATOM 1474 O O . SER A 1 193 ? 6.908 1.790 4.229 1.00 82.81 193 SER A O 1
ATOM 1476 N N . LEU A 1 194 ? 6.330 -0.206 5.021 1.00 87.25 194 LEU A N 1
ATOM 1477 C CA . LEU A 1 194 ? 4.996 0.243 5.437 1.00 87.25 194 LEU A CA 1
ATOM 1478 C C . LEU A 1 194 ? 5.053 1.262 6.579 1.00 87.25 194 LEU A C 1
ATOM 1480 O O . LEU A 1 194 ? 4.282 2.224 6.582 1.00 87.25 194 LEU A O 1
ATOM 1484 N N . LEU A 1 195 ? 5.953 1.049 7.542 1.00 87.31 195 LEU A N 1
ATOM 1485 C CA . LEU A 1 195 ? 6.185 1.963 8.653 1.00 87.31 195 LEU A CA 1
ATOM 1486 C C . LEU A 1 195 ? 6.727 3.302 8.143 1.00 87.31 195 LEU A C 1
ATOM 1488 O O . LEU A 1 195 ? 6.195 4.348 8.508 1.00 87.31 195 LEU A O 1
ATOM 1492 N N . HIS A 1 196 ? 7.716 3.267 7.248 1.00 86.62 196 HIS A N 1
ATOM 1493 C CA . HIS A 1 196 ? 8.275 4.449 6.602 1.00 86.62 196 HIS A CA 1
ATOM 1494 C C . HIS A 1 196 ? 7.214 5.217 5.798 1.00 86.62 196 HIS A C 1
ATOM 1496 O O . HIS A 1 196 ? 7.050 6.420 6.000 1.00 86.62 196 HIS A O 1
ATOM 1502 N N . GLY A 1 197 ? 6.425 4.525 4.970 1.00 85.44 197 GLY A N 1
ATOM 1503 C CA . GLY A 1 197 ? 5.337 5.128 4.200 1.00 85.44 197 GLY A CA 1
ATOM 1504 C C . GLY A 1 197 ? 4.245 5.761 5.071 1.00 85.44 197 GLY A C 1
ATOM 1505 O O . GLY A 1 197 ? 3.768 6.853 4.765 1.00 85.44 197 GLY A O 1
ATOM 1506 N N . ILE A 1 198 ? 3.861 5.132 6.192 1.00 88.12 198 ILE A N 1
ATOM 1507 C CA . ILE A 1 198 ? 2.897 5.737 7.131 1.00 88.12 198 ILE A CA 1
ATOM 1508 C C . ILE A 1 198 ? 3.511 6.923 7.877 1.00 88.12 198 ILE A C 1
ATOM 1510 O O . ILE A 1 198 ? 2.812 7.890 8.161 1.00 88.12 198 ILE A O 1
ATOM 1514 N N . LEU A 1 199 ? 4.798 6.874 8.206 1.00 88.44 199 LEU A N 1
ATOM 1515 C CA . LEU A 1 199 ? 5.488 7.948 8.922 1.00 88.44 199 LEU A CA 1
ATOM 1516 C C . LEU A 1 199 ? 6.070 9.021 7.993 1.00 88.44 199 LEU A C 1
ATOM 1518 O O . LEU A 1 199 ? 6.850 9.865 8.448 1.00 88.44 199 LEU A O 1
ATOM 1522 N N . SER A 1 200 ? 5.674 9.039 6.718 1.00 84.44 200 SER A N 1
ATOM 1523 C CA . SER A 1 200 ? 6.083 10.088 5.792 1.00 84.44 200 SER A CA 1
ATOM 1524 C C . SER A 1 200 ? 5.607 11.470 6.268 1.00 84.44 200 SER A C 1
ATOM 1526 O O . SER A 1 200 ? 4.716 11.604 7.115 1.00 84.44 200 SER A O 1
ATOM 1528 N N . TYR A 1 201 ? 6.244 12.533 5.766 1.00 67.00 201 TYR A N 1
ATOM 1529 C CA . TYR A 1 201 ? 6.182 13.884 6.345 1.00 67.00 201 TYR A CA 1
ATOM 1530 C C . TYR A 1 201 ? 4.753 14.417 6.580 1.00 67.00 201 TYR A C 1
ATOM 1532 O O . TYR A 1 201 ? 4.523 15.124 7.559 1.00 67.00 201 TYR A O 1
ATOM 1540 N N . GLY A 1 202 ? 3.787 14.056 5.725 1.00 71.25 202 GLY A N 1
ATOM 1541 C CA . GLY A 1 202 ? 2.385 14.474 5.869 1.00 71.25 202 GLY A CA 1
ATOM 1542 C C . GLY A 1 202 ? 1.604 13.733 6.961 1.00 71.25 202 GLY A C 1
ATOM 1543 O O . GLY A 1 202 ? 0.669 14.284 7.533 1.00 71.25 202 GLY A O 1
ATOM 1544 N N . ASN A 1 203 ? 2.013 12.510 7.289 1.00 81.25 203 ASN A N 1
ATOM 1545 C CA . ASN A 1 203 ? 1.285 11.599 8.169 1.00 81.25 203 ASN A CA 1
ATOM 1546 C C . ASN A 1 203 ? 1.930 11.460 9.553 1.00 81.25 203 ASN A C 1
ATOM 1548 O O . ASN A 1 203 ? 1.266 11.096 10.525 1.00 81.25 203 ASN A O 1
ATOM 1552 N N . ARG A 1 204 ? 3.211 11.815 9.676 1.00 83.00 204 ARG A N 1
ATOM 1553 C CA . ARG A 1 204 ? 3.995 11.682 10.907 1.00 83.00 204 ARG A CA 1
ATOM 1554 C C . ARG A 1 204 ? 3.305 12.278 12.141 1.00 83.00 204 ARG A C 1
ATOM 1556 O O . ARG A 1 204 ? 3.206 11.606 13.160 1.00 83.00 204 ARG A O 1
ATOM 1563 N N . GLN A 1 205 ? 2.736 13.480 12.038 1.00 83.62 205 GLN A N 1
ATOM 1564 C CA . GLN A 1 205 ? 2.034 14.135 13.158 1.00 83.62 205 GLN A CA 1
ATOM 1565 C C . GLN A 1 205 ? 0.815 13.345 13.666 1.00 83.62 205 GLN A C 1
ATOM 1567 O O . GLN A 1 205 ? 0.427 13.490 14.822 1.00 83.62 205 GLN A O 1
ATOM 1572 N N . HIS A 1 206 ? 0.210 12.518 12.811 1.00 84.00 206 HIS A N 1
ATOM 1573 C CA . HIS A 1 206 ? -0.987 11.744 13.129 1.00 84.00 206 HIS A CA 1
ATOM 1574 C C . HIS A 1 206 ? -0.684 10.357 13.693 1.00 84.00 206 HIS A C 1
ATOM 1576 O O . HIS A 1 206 ? -1.539 9.796 14.377 1.00 84.00 206 HIS A O 1
ATOM 1582 N N . PHE A 1 207 ? 0.491 9.793 13.401 1.00 86.81 207 PHE A N 1
ATOM 1583 C CA . PHE A 1 207 ? 0.791 8.390 13.704 1.00 86.81 207 PHE A CA 1
ATOM 1584 C C . PHE A 1 207 ? 2.057 8.173 14.536 1.00 86.81 207 PHE A C 1
ATOM 1586 O O . PHE A 1 207 ? 2.194 7.096 15.108 1.00 86.81 207 PHE A O 1
ATOM 1593 N N . GLU A 1 208 ? 2.955 9.156 14.666 1.00 85.69 208 GLU A N 1
ATOM 1594 C CA . GLU A 1 208 ? 4.241 8.998 15.370 1.00 85.69 208 GLU A CA 1
ATOM 1595 C C . GLU A 1 208 ? 4.063 8.574 16.834 1.00 85.69 208 GLU A C 1
ATOM 1597 O O . GLU A 1 208 ? 4.721 7.643 17.292 1.00 85.69 208 GLU A O 1
ATOM 1602 N N . GLU A 1 209 ? 3.134 9.191 17.568 1.00 83.31 209 GLU A N 1
ATOM 1603 C CA . GLU A 1 209 ? 2.880 8.821 18.967 1.00 83.31 209 GLU A CA 1
ATOM 1604 C C . GLU A 1 209 ? 2.249 7.425 19.090 1.00 83.31 209 GLU A C 1
ATOM 1606 O O . GLU A 1 209 ? 2.601 6.651 19.982 1.00 83.31 209 GLU A O 1
ATOM 1611 N N . PHE A 1 210 ? 1.359 7.077 18.159 1.00 86.31 210 PHE A N 1
ATOM 1612 C CA . PHE A 1 210 ? 0.655 5.798 18.150 1.00 86.31 210 PHE A CA 1
ATOM 1613 C C . PHE A 1 210 ? 1.559 4.623 17.748 1.00 86.31 210 PHE A C 1
ATOM 1615 O O . PHE A 1 210 ? 1.448 3.533 18.311 1.00 86.31 210 PHE A O 1
ATOM 1622 N N . LEU A 1 211 ? 2.471 4.848 16.799 1.00 85.56 211 LEU A N 1
ATOM 1623 C CA . LEU A 1 211 ? 3.406 3.851 16.274 1.00 85.56 211 LEU A CA 1
ATOM 1624 C C . LEU A 1 211 ? 4.752 3.837 16.993 1.00 85.56 211 LEU A C 1
ATOM 1626 O O . LEU A 1 211 ? 5.585 2.997 16.673 1.00 85.56 211 LEU A O 1
ATOM 1630 N N . LYS A 1 212 ? 4.958 4.686 18.003 1.00 83.06 212 LYS A N 1
ATOM 1631 C CA . LYS A 1 212 ? 6.174 4.706 18.825 1.00 83.06 212 LYS A CA 1
ATOM 1632 C C . LYS A 1 212 ? 6.640 3.328 19.332 1.00 83.06 212 LYS A C 1
ATOM 1634 O O . LYS A 1 212 ? 7.844 3.134 19.393 1.00 83.06 212 LYS A O 1
ATOM 1639 N N . PRO A 1 213 ? 5.766 2.358 19.679 1.00 76.00 213 PRO A N 1
ATOM 1640 C CA . PRO A 1 213 ? 6.212 1.013 20.062 1.00 76.00 213 PRO A CA 1
ATOM 1641 C C . PRO A 1 213 ? 6.836 0.186 18.923 1.00 76.00 213 PRO A C 1
ATOM 1643 O O . PRO A 1 213 ? 7.369 -0.886 19.187 1.00 76.00 213 PRO A O 1
ATOM 1646 N N . CYS A 1 214 ? 6.699 0.635 17.674 1.00 71.88 214 CYS A N 1
ATOM 1647 C CA . CYS A 1 214 ? 7.172 -0.043 16.466 1.00 71.88 214 CYS A CA 1
ATOM 1648 C C . CYS A 1 214 ? 8.471 0.556 15.901 1.00 71.88 214 CYS A C 1
ATOM 1650 O O . CYS A 1 214 ? 9.011 -0.023 14.965 1.00 71.88 214 CYS A O 1
ATOM 1652 N N . ILE A 1 215 ? 8.914 1.707 16.429 1.00 73.19 215 ILE A N 1
ATOM 1653 C CA . ILE A 1 215 ? 10.138 2.442 16.059 1.00 73.19 215 ILE A CA 1
ATOM 1654 C C . ILE A 1 215 ? 11.213 2.139 17.106 1.00 73.19 215 ILE A C 1
ATOM 1656 O O . ILE A 1 215 ? 12.375 1.901 16.717 1.00 73.19 215 ILE A O 1
#

InterPro domains:
  IPR050311 Origin recognition complex 1/Cell division control protein 6 [PTHR10763] (1-144)

Sequence (215 aa):
VAAIHGDCRKVLDVCRHTITNRIADSNNNSQQDDDNNNHEVTALDAIKVLDKCYRKDDEIDKTVECLPFQQQVVLASCLAAAGATGAANQDGGSLETGIDVIRDHLNRYTELHKMPSVSREAFHDYLQAIAGNGLISISSSTATKGVKRVPPPTRRRALRSRPPPPTTTTTGLTMNDHSNNGSFIRFIAPFESLLHGILSYGNRQHFEEFLKPCI